Protein AF-A0A1F3YN18-F1 (afdb_monomer)

Foldseek 3Di:
DAAFEEEEELQQLVCLVVVNPLVVLSVVLLVCDPHPRYAYAYELLNQQAADPVGDGNPASVVVLVSCVVSPNNPHHYQAFEDDPPRHDPVRHDHDDPPDCQLVLLLCLLPVPADPDQVVNCVVVVHDSPDRDNVNSVSSSVSRRLVSCQVVQAREYEDPDCSCVPPSRVVSSVVSRNHHYDYSNVSSVVSD

Secondary structure (DSSP, 8-state):
-PPEEEEE-HHHHHHHHTT-TTHHHHHHHHHTTTSTTEEEEEEGGGGGSBPTTSSB-SSHHHHHHHHHHHT-TTSEEEPPBP-TTTS-GGG-BPPPTT--HHHHHHHHH-TTS-SSHHHHHHHHT--TTS--HHHHHHHHHHHHHHHHHHTT-SEEE---HHHH-TTTHHHHIIIIIBEEE-HHHHHHHH-

Sequence (191 aa):
MAIKHFTLDTNCIIDVEDARPNGQFVRPLVEMNGSNGVKVAVSAIGASERQRAGGYAKNFAEFKDKLKAIGFDGLELLPPLAYFDICFWDHCVAADETDNLEQQLHEILFPSIEFAWVDYAKARGLPDDAIDKTWRNAKCDVLGLWCHIKHGGGFFVTSDTNFHAVTKKSKLEALGAGAIAYPQDALALAK

Mean predicted aligned error: 3.9 Å

Nearest PDB structures (foldseek):
  1fxp-assembly1_A-2  TM=3.121E-01  e=1.158E+00  Aquifex aeolicus
  1t99-assembly1_A  TM=2.961E-01  e=8.147E-01  Aquifex aeolicus
  3e12-assembly1_A-2  TM=3.025E-01  e=9.712E-01  Aquifex aeolicus
  7ln1-assembly1_F  TM=2.968E-01  e=3.524E+00  Homo sapiens
  7wbb-assembly1_C  TM=3.008E-01  e=7.548E+00  Saccharomyces cerevisiae

Radius of gyration: 16.16 Å; Cα contacts (8 Å, |Δi|>4): 298; chains: 1; bounding box: 39×36×40 Å

Structure (mmCIF, N/CA/C/O backbone):
data_AF-A0A1F3YN18-F1
#
_entry.id   AF-A0A1F3YN18-F1
#
loop_
_atom_site.group_PDB
_atom_site.id
_atom_site.type_symbol
_atom_site.label_atom_id
_atom_site.label_alt_id
_atom_site.label_comp_id
_atom_site.label_asym_id
_atom_site.label_entity_id
_atom_site.label_seq_id
_atom_site.pdbx_PDB_ins_code
_atom_site.Cartn_x
_atom_site.Cartn_y
_atom_site.Cartn_z
_atom_site.occupancy
_atom_site.B_iso_or_equiv
_atom_site.auth_seq_id
_atom_site.auth_comp_id
_atom_site.auth_asym_id
_atom_site.auth_atom_id
_atom_site.pdbx_PDB_model_num
ATOM 1 N N . MET A 1 1 ? -20.730 11.741 13.973 1.00 63.03 1 MET A N 1
ATOM 2 C CA . MET A 1 1 ? -19.259 11.851 13.850 1.00 63.03 1 MET A CA 1
ATOM 3 C C . MET A 1 1 ? -18.875 11.471 12.432 1.00 63.03 1 MET A C 1
ATOM 5 O O . MET A 1 1 ? -19.555 10.622 11.868 1.00 63.03 1 MET A O 1
ATOM 9 N N . ALA A 1 2 ? -17.862 12.117 11.850 1.00 82.19 2 ALA A N 1
ATOM 10 C CA . ALA A 1 2 ? -17.326 11.705 10.553 1.00 82.19 2 ALA A CA 1
ATOM 11 C C . ALA A 1 2 ? -16.642 10.335 10.687 1.00 82.19 2 ALA A C 1
ATOM 13 O O . ALA A 1 2 ? -16.022 10.068 11.717 1.00 82.19 2 ALA A O 1
ATOM 14 N N . ILE A 1 3 ? -16.789 9.478 9.676 1.00 89.75 3 ILE A N 1
ATOM 15 C CA . ILE A 1 3 ? -16.164 8.152 9.662 1.00 89.75 3 ILE A CA 1
ATOM 16 C C . ILE A 1 3 ? -14.659 8.324 9.401 1.00 89.75 3 ILE A C 1
ATOM 18 O O . ILE A 1 3 ? -14.268 9.028 8.471 1.00 89.75 3 ILE A O 1
ATOM 22 N N . LYS A 1 4 ? -13.815 7.699 10.227 1.00 95.25 4 LYS A N 1
ATOM 23 C CA . LYS A 1 4 ? -12.360 7.620 10.050 1.00 95.25 4 LYS A CA 1
ATOM 24 C C . LYS A 1 4 ? -12.037 6.354 9.255 1.00 95.25 4 LYS A C 1
ATOM 26 O O . LYS A 1 4 ? -12.343 5.248 9.702 1.00 95.25 4 LYS A O 1
ATOM 31 N N . HIS A 1 5 ? -11.431 6.523 8.086 1.00 96.81 5 HIS A N 1
ATOM 32 C CA . HIS A 1 5 ? -11.063 5.432 7.186 1.00 96.81 5 HIS A CA 1
ATOM 33 C C . HIS A 1 5 ? -9.576 5.118 7.322 1.00 96.81 5 HIS A C 1
ATOM 35 O O . HIS A 1 5 ? -8.747 6.013 7.177 1.00 96.81 5 HIS A O 1
ATOM 41 N N . PHE A 1 6 ? -9.243 3.861 7.595 1.00 98.00 6 PHE A N 1
ATOM 42 C CA . PHE A 1 6 ? -7.874 3.374 7.702 1.00 98.00 6 PHE A CA 1
ATOM 43 C C . PHE A 1 6 ? -7.640 2.298 6.648 1.00 98.00 6 PHE A C 1
ATOM 45 O O . PHE A 1 6 ? -8.404 1.336 6.560 1.00 98.00 6 PHE A O 1
ATOM 52 N N . THR A 1 7 ? -6.573 2.432 5.871 1.00 98.38 7 THR A N 1
ATOM 53 C CA . THR A 1 7 ? -6.128 1.388 4.945 1.00 98.38 7 THR A CA 1
ATOM 54 C C . THR A 1 7 ? -4.813 0.824 5.440 1.00 98.38 7 THR A C 1
ATOM 56 O O . THR A 1 7 ? -3.842 1.560 5.587 1.00 98.38 7 THR A O 1
ATOM 59 N N . LEU A 1 8 ? -4.796 -0.478 5.699 1.00 97.81 8 LEU A N 1
ATOM 60 C CA . LEU A 1 8 ? -3.599 -1.208 6.079 1.00 97.81 8 LEU A CA 1
ATOM 61 C C . LEU A 1 8 ? -2.802 -1.565 4.824 1.00 97.81 8 LEU A C 1
ATOM 63 O O . LEU A 1 8 ? -3.350 -2.152 3.881 1.00 97.81 8 LEU A O 1
ATOM 67 N N . ASP A 1 9 ? -1.516 -1.231 4.829 1.00 94.94 9 ASP A N 1
ATOM 68 C CA . ASP A 1 9 ? -0.563 -1.789 3.876 1.00 94.94 9 ASP A CA 1
ATOM 69 C C . ASP A 1 9 ? -0.231 -3.257 4.210 1.00 94.94 9 ASP A C 1
ATOM 71 O O . ASP A 1 9 ? -0.640 -3.813 5.238 1.00 94.94 9 ASP A O 1
ATOM 75 N N . THR A 1 10 ? 0.552 -3.904 3.351 1.00 91.19 10 THR A N 1
ATOM 76 C CA . THR A 1 10 ? 0.971 -5.290 3.581 1.00 91.19 10 THR A CA 1
ATOM 77 C C . THR A 1 10 ? 1.948 -5.431 4.746 1.00 91.19 10 THR A C 1
ATOM 79 O O . THR A 1 10 ? 1.923 -6.460 5.426 1.00 91.19 10 THR A O 1
ATOM 82 N N . ASN A 1 11 ? 2.756 -4.411 5.061 1.00 92.25 11 ASN A N 1
ATOM 83 C CA . ASN A 1 11 ? 3.625 -4.450 6.239 1.00 92.25 11 ASN A CA 1
ATOM 84 C C . ASN A 1 11 ? 2.819 -4.574 7.534 1.00 92.25 11 ASN A C 1
ATOM 86 O O . ASN A 1 11 ? 3.246 -5.295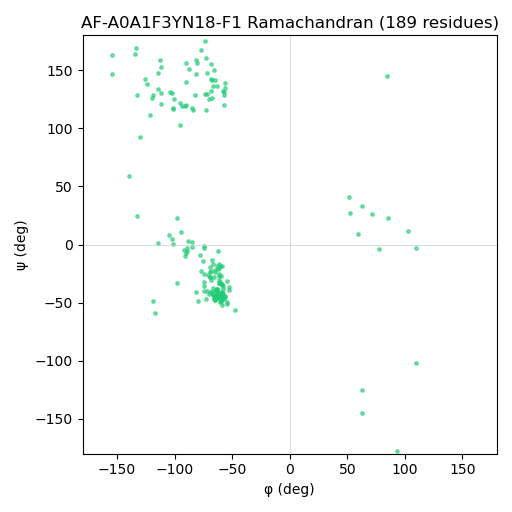 8.430 1.00 92.25 11 ASN A O 1
ATOM 90 N N . CYS A 1 12 ? 1.620 -3.994 7.615 1.00 95.69 12 CYS A N 1
ATOM 91 C CA . CYS A 1 12 ? 0.719 -4.182 8.752 1.00 95.69 12 CYS A CA 1
ATOM 92 C C . CYS A 1 12 ? 0.271 -5.644 8.899 1.00 95.69 12 CYS A C 1
ATOM 94 O O . CYS A 1 12 ? 0.192 -6.160 10.014 1.00 95.69 12 CYS A O 1
ATOM 96 N N . ILE A 1 13 ? -0.003 -6.330 7.784 1.00 94.31 13 ILE A N 1
ATOM 97 C CA . ILE A 1 13 ? -0.343 -7.763 7.776 1.00 94.31 13 ILE A CA 1
ATOM 98 C C . ILE A 1 13 ? 0.859 -8.578 8.262 1.00 94.31 13 ILE A C 1
ATOM 100 O O . ILE A 1 13 ? 0.719 -9.437 9.134 1.00 94.31 13 ILE A O 1
ATOM 104 N N . ILE A 1 14 ? 2.046 -8.288 7.722 1.00 91.81 14 ILE A N 1
ATOM 105 C CA . ILE A 1 14 ? 3.299 -8.959 8.081 1.00 91.81 14 ILE A CA 1
ATOM 106 C C . ILE A 1 14 ? 3.627 -8.733 9.560 1.00 91.81 14 ILE A C 1
ATOM 108 O O . ILE A 1 14 ? 4.005 -9.673 10.252 1.00 91.81 14 ILE A O 1
ATOM 112 N N . ASP A 1 15 ? 3.452 -7.516 10.072 1.00 94.81 15 ASP A N 1
ATOM 113 C CA . ASP A 1 15 ? 3.719 -7.180 11.469 1.00 94.81 15 ASP A CA 1
ATOM 114 C C . ASP A 1 15 ? 2.870 -8.017 12.433 1.00 94.81 15 ASP A C 1
ATOM 116 O O . ASP A 1 15 ? 3.326 -8.401 13.512 1.00 94.81 15 ASP A O 1
ATOM 120 N N . VAL A 1 16 ? 1.645 -8.342 12.030 1.00 95.62 16 VAL A N 1
ATOM 121 C CA . VAL A 1 16 ? 0.702 -9.149 12.805 1.00 95.62 16 VAL A CA 1
ATOM 122 C C . VAL A 1 16 ? 0.980 -10.648 12.668 1.00 95.62 16 VAL A C 1
ATOM 124 O O . VAL A 1 16 ? 0.909 -11.367 13.669 1.00 95.62 16 VAL A O 1
ATOM 127 N N . GLU A 1 17 ? 1.303 -11.111 11.459 1.00 92.44 17 GLU A N 1
ATOM 128 C CA . GLU A 1 17 ? 1.657 -12.503 11.144 1.00 92.44 17 GLU A CA 1
ATOM 129 C C . GLU A 1 17 ? 2.968 -12.932 11.821 1.00 92.44 17 GLU A C 1
ATOM 131 O O . GLU A 1 17 ? 3.047 -14.004 12.422 1.00 92.44 17 GLU A O 1
ATOM 136 N N . ASP A 1 18 ? 3.989 -12.078 11.768 1.00 93.00 18 ASP A N 1
ATOM 137 C CA . ASP A 1 18 ? 5.322 -12.347 12.313 1.00 93.00 18 ASP A CA 1
ATOM 138 C C . ASP A 1 18 ? 5.462 -11.946 13.791 1.00 93.00 18 ASP A C 1
ATOM 140 O O . ASP A 1 18 ? 6.554 -12.053 14.350 1.00 93.00 18 ASP A O 1
ATOM 144 N N . ALA A 1 19 ? 4.384 -11.474 14.429 1.00 94.19 19 ALA A N 1
ATOM 145 C CA . ALA A 1 19 ? 4.396 -10.942 15.794 1.00 94.19 19 ALA A CA 1
ATOM 146 C C . ALA A 1 19 ? 5.481 -9.863 16.011 1.00 94.19 19 ALA A C 1
ATOM 148 O O . ALA A 1 19 ? 6.159 -9.824 17.042 1.00 94.19 19 ALA A O 1
ATOM 149 N N . ARG A 1 20 ? 5.659 -8.977 15.024 1.00 94.94 20 ARG A N 1
ATOM 150 C CA . ARG A 1 20 ? 6.580 -7.836 15.112 1.00 94.94 20 ARG A CA 1
ATOM 151 C C . ARG A 1 20 ? 6.010 -6.770 16.052 1.00 94.94 20 ARG A C 1
ATOM 153 O O . ARG A 1 20 ? 4.797 -6.729 16.268 1.00 94.94 20 ARG A O 1
ATOM 160 N N . PRO A 1 21 ? 6.847 -5.857 16.583 1.00 96.62 21 PRO A N 1
ATOM 161 C CA . PRO A 1 21 ? 6.407 -4.872 17.569 1.00 96.62 21 PRO A CA 1
ATOM 162 C C . PRO A 1 21 ? 5.180 -4.054 17.154 1.00 96.62 21 PRO A C 1
ATOM 164 O O . PRO A 1 21 ? 4.328 -3.786 17.991 1.00 96.62 21 PRO A O 1
ATOM 167 N N . ASN A 1 22 ? 5.039 -3.701 15.877 1.00 97.00 22 ASN A N 1
ATOM 168 C CA . ASN A 1 22 ? 3.891 -2.937 15.389 1.00 97.00 22 ASN A CA 1
ATOM 169 C C . ASN A 1 22 ? 2.568 -3.715 15.394 1.00 97.00 22 ASN A C 1
ATOM 171 O O . ASN A 1 22 ? 1.505 -3.100 15.489 1.00 97.00 22 ASN A O 1
ATOM 175 N N . GLY A 1 23 ? 2.605 -5.052 15.351 1.00 96.62 23 GLY A N 1
ATOM 176 C CA . GLY A 1 23 ? 1.403 -5.888 15.345 1.00 96.62 23 GLY A CA 1
ATOM 177 C C . GLY A 1 23 ? 0.529 -5.677 16.586 1.00 96.62 23 GLY A C 1
ATOM 178 O O . GLY A 1 23 ? -0.694 -5.803 16.506 1.00 96.62 23 GLY A O 1
ATOM 179 N N . GLN A 1 24 ? 1.134 -5.262 17.709 1.00 97.50 24 GLN A N 1
ATOM 180 C CA . GLN A 1 24 ? 0.420 -4.911 18.942 1.00 97.50 24 GLN A CA 1
ATOM 181 C C . GLN A 1 24 ? -0.496 -3.682 18.788 1.00 97.50 24 GLN A C 1
ATOM 183 O O . GLN A 1 24 ? -1.422 -3.517 19.575 1.00 97.50 24 GLN A O 1
ATOM 188 N N . PHE A 1 25 ? -0.248 -2.825 17.792 1.00 98.25 25 PHE A N 1
ATOM 189 C CA . PHE A 1 25 ? -1.068 -1.646 17.500 1.00 98.25 25 PHE A CA 1
ATOM 190 C C . PHE A 1 25 ? -2.067 -1.901 16.368 1.00 98.25 25 PHE A C 1
ATOM 192 O O . PHE A 1 25 ? -3.181 -1.382 16.409 1.00 98.25 25 PHE A O 1
ATOM 199 N N . VAL A 1 26 ? -1.700 -2.736 15.388 1.00 97.88 26 VAL A N 1
ATOM 200 C CA . VAL A 1 26 ? -2.581 -3.077 14.259 1.00 97.88 26 VAL A CA 1
ATOM 201 C C . VAL A 1 26 ? -3.792 -3.891 14.726 1.00 97.88 26 VAL A C 1
ATOM 203 O O . VAL A 1 26 ? -4.909 -3.596 14.308 1.00 97.88 26 VAL A O 1
ATOM 206 N N . ARG A 1 27 ? -3.613 -4.886 15.612 1.00 97.12 27 ARG A N 1
ATOM 207 C CA . ARG A 1 27 ? -4.735 -5.728 16.079 1.00 97.12 27 ARG A CA 1
ATOM 208 C C . ARG A 1 27 ? -5.850 -4.910 16.754 1.00 97.12 27 ARG A C 1
ATOM 210 O O . ARG A 1 27 ? -6.979 -5.001 16.276 1.00 97.12 27 ARG A O 1
ATOM 217 N N . PRO A 1 28 ? -5.570 -4.049 17.756 1.00 96.75 28 PRO A N 1
ATOM 218 C CA . PRO A 1 28 ? -6.610 -3.208 18.344 1.00 96.75 28 PRO A CA 1
ATOM 219 C C . PRO A 1 28 ? -7.258 -2.246 17.343 1.00 96.75 28 PRO A C 1
ATOM 221 O O . PRO A 1 28 ? -8.446 -1.968 17.453 1.00 96.75 28 PRO A O 1
ATOM 224 N N . LEU A 1 29 ? -6.510 -1.741 16.352 1.00 97.19 29 LEU A N 1
ATOM 225 C CA . LEU A 1 29 ? -7.084 -0.888 15.306 1.00 97.19 29 LEU A CA 1
ATOM 226 C C . LEU A 1 29 ? -8.128 -1.655 14.478 1.00 97.19 29 LEU A C 1
ATOM 228 O O . LEU A 1 29 ? -9.208 -1.131 14.216 1.00 97.19 29 LEU A O 1
ATOM 232 N N . VAL A 1 30 ? -7.831 -2.904 14.109 1.00 97.06 30 VAL A N 1
ATOM 233 C CA . VAL A 1 30 ? -8.764 -3.790 13.394 1.00 97.06 30 VAL A CA 1
ATOM 234 C C . VAL A 1 30 ? -9.983 -4.146 14.244 1.00 97.06 30 VAL A C 1
ATOM 236 O O . VAL A 1 30 ? -11.095 -4.144 13.727 1.00 97.06 30 VAL A O 1
ATOM 239 N N . GLU A 1 31 ? -9.813 -4.384 15.545 1.00 96.12 31 GLU A N 1
ATOM 240 C CA . GLU A 1 31 ? -10.925 -4.652 16.473 1.00 96.12 31 GLU A CA 1
ATOM 241 C C . GLU A 1 31 ? -11.920 -3.483 16.569 1.00 96.12 31 GLU A C 1
ATOM 243 O O . GLU A 1 31 ? -13.097 -3.689 16.861 1.00 96.12 31 GLU A O 1
ATOM 248 N N . MET A 1 32 ? -11.476 -2.253 16.287 1.00 95.19 32 MET A N 1
ATOM 249 C CA . MET A 1 32 ? -12.348 -1.076 16.235 1.00 95.19 32 MET A CA 1
ATOM 250 C C . MET A 1 32 ? -13.163 -0.982 14.936 1.00 95.19 32 MET A C 1
ATOM 252 O O . MET A 1 32 ? -14.058 -0.139 14.853 1.00 95.19 32 MET A O 1
ATOM 256 N N . ASN A 1 33 ? -12.895 -1.820 13.928 1.00 96.00 33 ASN A N 1
ATOM 257 C CA . ASN A 1 33 ? -13.608 -1.787 12.652 1.00 96.00 33 ASN A CA 1
ATOM 258 C C . ASN A 1 33 ? -15.127 -1.954 12.841 1.00 96.00 33 ASN A C 1
ATOM 260 O O . ASN A 1 33 ? -15.595 -2.853 13.537 1.00 96.00 33 ASN A O 1
ATOM 264 N N . GLY A 1 34 ? -15.908 -1.074 12.212 1.00 89.62 34 GLY A N 1
ATOM 265 C CA . GLY A 1 34 ? -17.370 -1.056 12.319 1.00 89.62 34 GLY A CA 1
ATOM 266 C C . GLY A 1 34 ? -17.905 -0.444 13.618 1.00 89.62 34 GLY A C 1
ATOM 267 O O . GLY A 1 34 ? -19.115 -0.268 13.752 1.00 89.62 34 GLY A O 1
ATOM 268 N N . SER A 1 35 ? -17.030 -0.062 14.551 1.00 89.44 35 SER A N 1
ATOM 269 C CA . SER A 1 35 ? -17.382 0.590 15.815 1.00 89.44 35 SER A CA 1
ATOM 270 C C . SER A 1 35 ? -16.902 2.040 15.836 1.00 89.44 35 SER A C 1
ATOM 272 O O . SER A 1 35 ? -15.937 2.399 15.170 1.00 89.44 35 SER A O 1
ATOM 274 N N . ASN A 1 36 ? -17.575 2.905 16.604 1.00 83.12 36 ASN A N 1
ATOM 275 C CA . ASN A 1 36 ? -17.144 4.290 16.873 1.00 83.12 36 ASN A CA 1
ATOM 276 C C . ASN A 1 36 ? -16.820 5.144 15.626 1.00 83.12 36 ASN A C 1
ATOM 278 O O . ASN A 1 36 ? -16.031 6.083 15.695 1.00 83.12 36 ASN A O 1
ATOM 282 N N . GLY A 1 37 ? -17.437 4.835 14.480 1.00 91.44 37 GLY A N 1
ATOM 283 C CA . GLY A 1 37 ? -17.159 5.527 13.222 1.00 91.44 37 GLY A CA 1
ATOM 284 C C . GLY A 1 37 ? -15.791 5.195 12.620 1.00 91.44 37 GLY A C 1
ATOM 285 O O . GLY A 1 37 ? -15.254 6.022 11.895 1.00 91.44 37 GLY A O 1
ATOM 286 N N . VAL A 1 38 ? -15.214 4.026 12.903 1.00 95.94 38 VAL A N 1
ATOM 287 C CA . VAL A 1 38 ? -13.958 3.552 12.306 1.00 95.94 38 VAL A CA 1
ATOM 288 C C . VAL A 1 38 ? -14.255 2.514 11.226 1.00 95.94 38 VAL A C 1
ATOM 290 O O . VAL A 1 38 ? -14.997 1.557 11.454 1.00 95.94 38 VAL A O 1
ATOM 293 N N . LYS A 1 39 ? -13.654 2.689 10.048 1.00 97.06 39 LYS A N 1
ATOM 294 C CA . LYS A 1 39 ? -13.632 1.692 8.974 1.00 97.06 39 LYS A CA 1
ATOM 295 C C . LYS A 1 39 ? -12.185 1.322 8.681 1.00 97.06 39 LYS A C 1
ATOM 297 O O . LYS A 1 39 ? -11.376 2.205 8.409 1.00 97.06 39 LYS A O 1
ATOM 302 N N . VAL A 1 40 ? -11.875 0.033 8.723 1.00 97.69 40 VAL A N 1
ATOM 303 C CA . VAL A 1 40 ? -10.555 -0.505 8.387 1.00 97.69 40 VAL A CA 1
ATOM 304 C C . VAL A 1 40 ? -10.674 -1.366 7.135 1.00 97.69 40 VAL A C 1
ATOM 306 O O . VAL A 1 40 ? -11.585 -2.185 7.016 1.00 97.69 40 VAL A O 1
ATOM 309 N N . ALA A 1 41 ? -9.757 -1.166 6.200 1.00 97.81 41 ALA A N 1
ATOM 310 C CA . ALA A 1 41 ? -9.666 -1.910 4.953 1.00 97.81 41 ALA A CA 1
ATOM 311 C C . ALA A 1 41 ? -8.216 -2.331 4.688 1.00 97.81 41 ALA A C 1
ATOM 313 O O . ALA A 1 41 ? -7.279 -1.798 5.286 1.00 97.81 41 ALA A O 1
ATOM 314 N N . VAL A 1 42 ? -8.028 -3.275 3.775 1.00 96.94 42 VAL A N 1
ATOM 315 C CA . VAL A 1 42 ? -6.722 -3.789 3.349 1.00 96.94 42 VAL A CA 1
ATOM 316 C C . VAL A 1 42 ? -6.602 -3.617 1.842 1.00 96.94 42 VAL A C 1
ATOM 318 O O . VAL A 1 42 ? -7.551 -3.898 1.110 1.00 96.94 42 VAL A O 1
ATOM 321 N N . SER A 1 43 ? -5.442 -3.184 1.349 1.00 93.38 43 SER A N 1
ATOM 322 C CA . SER A 1 43 ? -5.207 -3.198 -0.098 1.00 93.38 43 SER A CA 1
ATOM 323 C C . SER A 1 43 ? -5.053 -4.633 -0.608 1.00 93.38 43 SER A C 1
ATOM 325 O O . SER A 1 43 ? -4.199 -5.384 -0.134 1.00 93.38 43 SER A O 1
ATOM 327 N N . ALA A 1 44 ? -5.848 -5.021 -1.607 1.00 93.38 44 ALA A N 1
ATOM 328 C CA . ALA A 1 44 ? -5.802 -6.367 -2.175 1.00 93.38 44 ALA A CA 1
ATOM 329 C C . ALA A 1 44 ? -4.488 -6.663 -2.922 1.00 93.38 44 ALA A C 1
ATOM 331 O O . ALA A 1 44 ? -4.184 -7.830 -3.175 1.00 93.38 44 ALA A O 1
ATOM 332 N N . ILE A 1 45 ? -3.674 -5.638 -3.218 1.00 92.25 45 ILE A N 1
ATOM 333 C CA . ILE A 1 45 ? -2.344 -5.821 -3.816 1.00 92.25 45 ILE A CA 1
ATOM 334 C C . ILE A 1 45 ? -1.391 -6.625 -2.922 1.00 92.25 45 ILE A C 1
ATOM 336 O O . ILE A 1 45 ? -0.459 -7.241 -3.432 1.00 92.25 45 ILE A O 1
ATOM 340 N N . GLY A 1 46 ? -1.653 -6.709 -1.612 1.00 84.62 46 GLY A N 1
ATOM 341 C CA . GLY A 1 46 ? -0.868 -7.551 -0.706 1.00 84.62 46 GLY A CA 1
ATOM 342 C C . GLY A 1 46 ? -0.871 -9.038 -1.087 1.00 84.62 46 GLY A C 1
ATOM 343 O O . GLY A 1 46 ? 0.033 -9.777 -0.698 1.00 84.62 46 GLY A O 1
ATOM 344 N N . ALA A 1 47 ? -1.829 -9.486 -1.909 1.00 85.12 47 ALA A N 1
ATOM 345 C CA . ALA A 1 47 ? -1.828 -10.828 -2.494 1.00 85.12 47 ALA A CA 1
ATOM 346 C C . ALA A 1 47 ? -0.662 -11.054 -3.479 1.00 85.12 47 ALA A C 1
ATOM 348 O O . ALA A 1 47 ? -0.204 -12.183 -3.657 1.00 85.12 47 ALA A O 1
ATOM 349 N N . SER A 1 48 ? -0.178 -9.986 -4.110 1.00 84.19 48 SER A N 1
ATOM 350 C CA . SER A 1 48 ? 0.877 -9.995 -5.128 1.00 84.19 48 SER A CA 1
ATOM 351 C C . SER A 1 48 ? 2.283 -9.866 -4.536 1.00 84.19 48 SER A C 1
ATOM 353 O O . SER A 1 48 ? 3.277 -9.976 -5.261 1.00 84.19 48 SER A O 1
ATOM 355 N N . GLU A 1 49 ? 2.377 -9.652 -3.223 1.00 79.50 49 GLU A N 1
ATOM 356 C CA . GLU A 1 49 ? 3.634 -9.574 -2.494 1.00 79.50 49 GLU A CA 1
ATOM 357 C C . GLU A 1 49 ? 4.203 -10.949 -2.140 1.00 79.50 49 GLU A C 1
ATOM 359 O O . GLU A 1 49 ? 3.532 -11.991 -2.126 1.00 79.50 49 GLU A O 1
ATOM 364 N N . ARG A 1 50 ? 5.511 -10.953 -1.884 1.00 72.88 50 ARG A N 1
ATOM 365 C CA . ARG A 1 50 ? 6.259 -12.173 -1.616 1.00 72.88 50 ARG A CA 1
ATOM 366 C C . ARG A 1 50 ? 5.849 -12.772 -0.272 1.00 72.88 50 ARG A C 1
ATOM 368 O O . ARG A 1 50 ? 5.855 -12.108 0.759 1.00 72.88 50 ARG A O 1
ATOM 375 N N . GLN A 1 51 ? 5.584 -14.070 -0.282 1.00 70.31 51 GLN A N 1
ATOM 376 C CA . GLN A 1 51 ? 5.232 -14.836 0.906 1.00 70.31 51 GLN A CA 1
ATOM 377 C C . GLN A 1 51 ? 6.479 -15.224 1.718 1.00 70.31 51 GLN A C 1
ATOM 379 O O . GLN A 1 51 ? 7.587 -15.358 1.185 1.00 70.31 51 GLN A O 1
ATOM 384 N N . ARG A 1 52 ? 6.289 -15.473 3.021 1.00 59.84 52 ARG A N 1
ATOM 385 C CA . ARG A 1 52 ? 7.357 -15.808 3.982 1.00 59.84 52 ARG A CA 1
ATOM 386 C C . ARG A 1 52 ? 8.156 -17.065 3.612 1.00 59.84 52 ARG A C 1
ATOM 388 O O . ARG A 1 52 ? 9.365 -17.099 3.816 1.00 59.84 52 ARG A O 1
ATOM 395 N N . ALA A 1 53 ? 7.505 -18.072 3.024 1.00 58.81 53 ALA A N 1
ATOM 396 C CA . ALA A 1 53 ? 8.147 -19.314 2.574 1.00 58.81 53 ALA A CA 1
ATOM 397 C C . ALA A 1 53 ? 8.983 -19.154 1.283 1.00 58.81 53 ALA A C 1
ATOM 399 O O . ALA A 1 53 ? 9.601 -20.112 0.820 1.00 58.81 53 ALA A O 1
ATOM 400 N N . GLY A 1 54 ? 9.026 -17.947 0.707 1.00 60.34 54 GLY A N 1
ATOM 401 C CA . GLY A 1 54 ? 9.520 -17.712 -0.643 1.00 60.34 54 GLY A CA 1
ATOM 402 C C . GLY A 1 54 ? 8.428 -17.959 -1.687 1.00 60.34 54 GLY A C 1
ATOM 403 O O . GLY A 1 54 ? 7.579 -18.827 -1.525 1.00 60.34 54 GLY A O 1
ATOM 404 N N . GLY A 1 55 ? 8.450 -17.170 -2.763 1.00 68.94 55 GLY A N 1
ATOM 405 C CA . GLY A 1 55 ? 7.428 -17.210 -3.813 1.00 68.94 55 GLY A CA 1
ATOM 406 C C . GLY A 1 55 ? 6.285 -16.216 -3.601 1.00 68.94 55 GLY A C 1
ATOM 407 O O . GLY A 1 55 ? 6.303 -15.416 -2.667 1.00 68.94 55 GLY A O 1
ATOM 408 N N . TYR A 1 56 ? 5.313 -16.260 -4.504 1.00 74.69 56 TYR A N 1
ATOM 409 C CA . TYR A 1 56 ? 4.111 -15.422 -4.512 1.00 74.69 56 TYR A CA 1
ATOM 410 C C . TYR A 1 56 ? 2.884 -16.292 -4.239 1.00 74.69 56 TYR A C 1
ATOM 412 O O . TYR A 1 56 ? 2.950 -17.509 -4.441 1.00 74.69 56 TYR A O 1
ATOM 420 N N . ALA A 1 57 ? 1.784 -15.685 -3.785 1.00 77.81 57 ALA A N 1
ATOM 421 C CA . ALA A 1 57 ? 0.525 -16.412 -3.667 1.00 77.81 57 ALA A CA 1
ATOM 422 C C . ALA A 1 57 ? 0.141 -16.974 -5.043 1.00 77.81 57 ALA A C 1
ATOM 424 O O . ALA A 1 57 ? 0.200 -16.265 -6.050 1.00 77.81 57 ALA A O 1
ATOM 425 N N . LYS A 1 58 ? -0.228 -18.253 -5.110 1.00 77.75 58 LYS A N 1
ATOM 426 C CA . LYS A 1 58 ? -0.586 -18.901 -6.387 1.00 77.75 58 LYS A CA 1
ATOM 427 C C . LYS A 1 58 ? -1.980 -18.507 -6.856 1.00 77.75 58 LYS A C 1
ATOM 429 O O . LYS A 1 58 ? -2.313 -18.647 -8.028 1.00 77.75 58 LYS A O 1
ATOM 434 N N . ASN A 1 59 ? -2.816 -18.085 -5.919 1.00 85.38 59 ASN A N 1
ATOM 435 C CA . ASN A 1 59 ? -4.187 -17.666 -6.138 1.00 85.38 59 ASN A CA 1
ATOM 436 C C . ASN A 1 59 ? -4.596 -16.689 -5.027 1.00 85.38 59 ASN A C 1
ATOM 438 O O . ASN A 1 59 ? -3.982 -16.633 -3.962 1.00 85.38 59 ASN A O 1
ATOM 442 N N . PHE A 1 60 ? -5.675 -15.946 -5.258 1.00 87.62 60 PHE A N 1
ATOM 443 C CA . PHE A 1 60 ? -6.181 -14.984 -4.281 1.00 87.62 60 PHE A CA 1
ATOM 444 C C . PHE A 1 60 ? -6.784 -15.641 -3.024 1.00 87.62 60 PHE A C 1
ATOM 446 O O . PHE A 1 60 ? -6.920 -14.993 -1.987 1.00 87.62 60 PHE A O 1
ATOM 453 N N . ALA A 1 61 ? -7.162 -16.925 -3.082 1.00 90.00 61 ALA A N 1
ATOM 454 C CA . ALA A 1 61 ? -7.693 -17.630 -1.916 1.00 90.00 61 ALA A CA 1
ATOM 455 C C . ALA A 1 61 ? -6.623 -17.804 -0.829 1.00 90.00 61 ALA A C 1
ATOM 457 O O . ALA A 1 61 ? -6.931 -17.577 0.335 1.00 90.00 61 ALA A O 1
ATOM 458 N N . GLU A 1 62 ? -5.365 -18.056 -1.205 1.00 89.62 62 GLU A N 1
ATOM 459 C CA . GLU A 1 62 ? -4.235 -18.103 -0.264 1.00 89.62 62 GLU A CA 1
ATOM 460 C C . GLU A 1 62 ? -4.077 -16.786 0.516 1.00 89.62 62 GLU A C 1
ATOM 462 O O . GLU A 1 62 ? -3.813 -16.80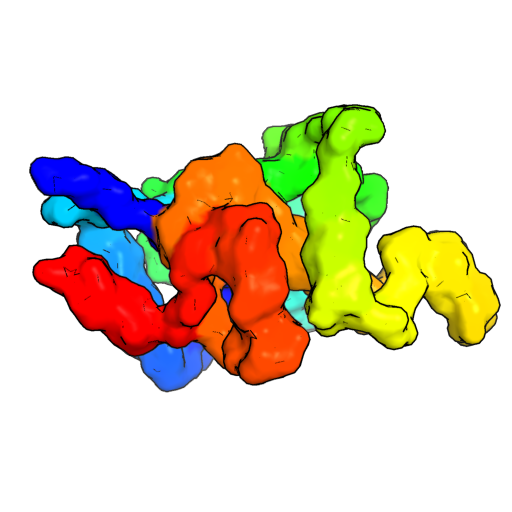0 1.719 1.00 89.62 62 GLU A O 1
ATOM 467 N N . PHE A 1 63 ? -4.304 -15.638 -0.132 1.00 91.19 63 PHE A N 1
ATOM 468 C CA . PHE A 1 63 ? -4.287 -14.343 0.550 1.00 91.19 63 PHE A CA 1
ATOM 469 C C . PHE A 1 63 ? -5.459 -14.187 1.530 1.00 91.19 63 PHE A C 1
ATOM 471 O O . PHE A 1 63 ? -5.267 -13.730 2.656 1.00 91.19 63 PHE A O 1
ATOM 478 N N . LYS A 1 64 ? -6.666 -14.626 1.156 1.00 92.44 64 LYS A N 1
ATOM 479 C CA . LYS A 1 64 ? -7.827 -14.619 2.066 1.00 92.44 64 LYS A CA 1
ATOM 480 C C . LYS A 1 64 ? -7.629 -15.552 3.261 1.00 92.44 64 LYS A C 1
ATOM 482 O O . LYS A 1 64 ? -7.956 -15.171 4.382 1.00 92.44 64 LYS A O 1
ATOM 487 N N . ASP A 1 65 ? -7.054 -16.730 3.044 1.00 92.38 65 ASP A N 1
ATOM 488 C CA . ASP A 1 65 ? -6.724 -17.676 4.113 1.00 92.38 65 ASP A CA 1
ATOM 489 C C . ASP A 1 65 ? -5.681 -17.091 5.070 1.00 92.38 65 ASP A C 1
ATOM 491 O O . ASP A 1 65 ? -5.811 -17.233 6.288 1.00 92.38 65 ASP A O 1
ATOM 495 N N . LYS A 1 66 ? -4.695 -16.353 4.542 1.00 90.44 66 LYS A N 1
ATOM 496 C CA . LYS A 1 66 ? -3.726 -15.600 5.347 1.00 90.44 66 LYS A CA 1
ATOM 497 C C . LYS A 1 66 ? -4.408 -14.552 6.227 1.00 90.44 66 LYS A C 1
ATOM 499 O O . LYS A 1 66 ? -4.150 -14.509 7.429 1.00 90.44 66 LYS A O 1
ATOM 504 N N . LEU A 1 67 ? -5.296 -13.734 5.659 1.00 94.56 67 LEU A N 1
ATOM 505 C CA . LEU A 1 67 ? -6.048 -12.738 6.430 1.00 94.56 67 LEU A CA 1
ATOM 506 C C . LEU A 1 67 ? -6.905 -13.404 7.508 1.00 94.56 67 LEU A C 1
ATOM 508 O O . LEU A 1 67 ? -6.885 -12.981 8.662 1.00 94.56 67 LEU A O 1
ATOM 512 N N . LYS A 1 68 ? -7.584 -14.501 7.170 1.00 95.75 68 LYS A N 1
ATOM 513 C CA . LYS A 1 68 ? -8.364 -15.293 8.123 1.00 95.75 68 LYS A CA 1
ATOM 514 C C . LYS A 1 68 ? -7.514 -15.832 9.273 1.00 95.75 68 LYS A C 1
ATOM 516 O O . LYS A 1 68 ? -7.935 -15.757 10.424 1.00 95.75 68 LYS A O 1
ATOM 521 N N . ALA A 1 69 ? -6.308 -16.325 8.995 1.00 94.75 69 ALA A N 1
ATOM 522 C CA . ALA A 1 69 ? -5.410 -16.869 10.015 1.00 94.75 69 ALA A CA 1
ATOM 523 C C . ALA A 1 69 ? -4.993 -15.834 11.076 1.00 94.75 69 ALA A C 1
ATOM 525 O O . ALA A 1 69 ? -4.710 -16.205 12.215 1.00 94.75 69 ALA A O 1
ATOM 526 N N . ILE A 1 70 ? -4.984 -14.543 10.728 1.00 95.06 70 ILE A N 1
ATOM 527 C CA . ILE A 1 70 ? -4.678 -13.450 11.661 1.00 95.06 70 ILE A CA 1
ATOM 528 C C . ILE A 1 70 ? -5.920 -12.709 12.183 1.00 95.06 70 ILE A C 1
ATOM 530 O O . ILE A 1 70 ? -5.757 -11.805 13.007 1.00 95.06 70 ILE A O 1
ATOM 534 N N . GLY A 1 71 ? -7.125 -13.117 11.763 1.00 95.56 71 GLY A N 1
ATOM 535 C CA . GLY A 1 71 ? -8.417 -12.551 12.176 1.00 95.56 71 GLY A CA 1
ATOM 536 C C . GLY A 1 71 ? -8.876 -11.325 11.377 1.00 95.56 71 GLY A C 1
ATOM 537 O O . GLY A 1 71 ? -9.610 -10.495 11.904 1.00 95.56 71 GLY A O 1
ATOM 538 N N . PHE A 1 72 ? -8.387 -11.148 10.146 1.00 96.81 72 PHE A N 1
ATOM 539 C CA . PHE A 1 72 ? -8.638 -9.978 9.286 1.00 96.81 72 PHE A CA 1
ATOM 540 C C . PHE A 1 72 ? -9.638 -10.270 8.152 1.00 96.81 72 PHE A C 1
ATOM 542 O O . PHE A 1 72 ? -9.836 -9.441 7.268 1.00 96.81 72 PHE A O 1
ATOM 549 N N . ASP A 1 73 ? -10.283 -11.434 8.147 1.00 94.44 73 ASP A N 1
ATOM 550 C CA . ASP A 1 73 ? -11.209 -11.877 7.095 1.00 94.44 73 ASP A CA 1
ATOM 551 C C . ASP A 1 73 ? -12.507 -11.057 7.000 1.00 94.44 73 ASP A C 1
ATOM 553 O O . ASP A 1 73 ? -13.176 -11.094 5.971 1.00 94.44 73 ASP A O 1
ATOM 557 N N . GLY A 1 74 ? -12.843 -10.285 8.036 1.00 93.69 74 GLY A N 1
ATOM 558 C CA . GLY A 1 74 ? -13.965 -9.341 8.023 1.00 93.69 74 GLY A CA 1
ATOM 559 C C . GLY A 1 74 ? -13.644 -7.959 7.437 1.00 93.69 74 GLY A C 1
ATOM 560 O O . GLY A 1 74 ? -14.530 -7.103 7.402 1.00 93.69 74 GLY A O 1
ATOM 561 N N . LEU A 1 75 ? -12.397 -7.703 7.029 1.00 96.56 75 LEU A N 1
ATOM 562 C CA . LEU A 1 75 ? -11.990 -6.413 6.472 1.00 96.56 75 LEU A CA 1
ATOM 563 C C . LEU A 1 75 ? -12.351 -6.300 4.989 1.00 96.56 75 LEU A C 1
ATOM 565 O O . LEU A 1 75 ? -12.294 -7.267 4.230 1.00 96.56 75 LEU A O 1
ATOM 569 N N . GLU A 1 76 ? -12.685 -5.084 4.563 1.00 96.38 76 GLU A N 1
ATOM 570 C CA . GLU A 1 76 ? -12.868 -4.783 3.145 1.00 96.38 76 GLU A CA 1
ATOM 571 C C . GLU A 1 76 ? -11.529 -4.893 2.403 1.00 96.38 76 GLU A C 1
ATOM 573 O O . GLU A 1 76 ? -10.504 -4.395 2.877 1.00 96.38 76 GLU A O 1
ATOM 578 N N . LEU A 1 77 ? -11.550 -5.521 1.226 1.00 96.50 77 LEU A N 1
ATOM 579 C CA . LEU A 1 77 ? -10.398 -5.620 0.334 1.00 96.50 77 LEU A CA 1
ATOM 580 C C . LEU A 1 77 ? -10.534 -4.601 -0.792 1.00 96.50 77 LEU A C 1
ATOM 582 O O . LEU A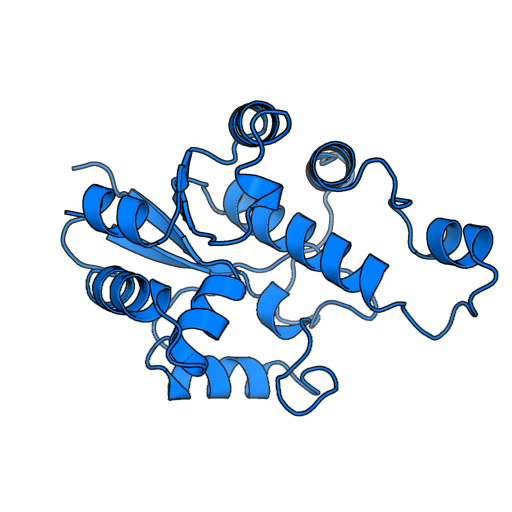 1 77 ? -11.459 -4.684 -1.599 1.00 96.50 77 LEU A O 1
ATOM 586 N N . LEU A 1 78 ? -9.605 -3.652 -0.845 1.00 96.25 78 LEU A N 1
ATOM 587 C CA . LEU A 1 78 ? -9.601 -2.582 -1.836 1.00 96.25 78 LEU A CA 1
ATOM 588 C C . LEU A 1 78 ? -8.929 -3.072 -3.126 1.00 96.25 78 LEU A C 1
ATOM 590 O O . LEU A 1 78 ? -7.741 -3.413 -3.081 1.00 96.25 78 LEU A O 1
ATOM 594 N N . PRO A 1 79 ? -9.644 -3.129 -4.263 1.00 94.81 79 PRO A N 1
ATOM 595 C CA . PRO A 1 79 ? -9.080 -3.639 -5.506 1.00 94.81 79 PRO A CA 1
ATOM 596 C C . PRO A 1 79 ? -8.062 -2.650 -6.109 1.00 94.81 79 PRO A C 1
ATOM 598 O O . PRO A 1 79 ? -8.399 -1.468 -6.263 1.00 94.81 79 PRO A O 1
ATOM 601 N N . PRO A 1 80 ? -6.846 -3.107 -6.476 1.00 94.12 80 PRO A N 1
ATOM 602 C CA . PRO A 1 80 ? -5.852 -2.297 -7.174 1.00 94.12 80 PRO A CA 1
ATOM 603 C C . PRO A 1 80 ? -6.162 -2.129 -8.652 1.00 94.12 80 PRO A C 1
ATOM 605 O O . PRO A 1 80 ? -6.964 -2.860 -9.235 1.00 94.12 80 PRO A O 1
ATOM 608 N N . LEU A 1 81 ? -5.449 -1.190 -9.263 1.00 93.50 81 LEU A N 1
ATOM 609 C CA . LEU A 1 81 ? -5.333 -1.070 -10.707 1.00 93.50 81 LEU A CA 1
ATOM 610 C C . LEU A 1 81 ? -4.811 -2.383 -11.313 1.00 93.50 81 LEU A C 1
ATOM 612 O O . LEU A 1 81 ? -3.874 -2.999 -10.795 1.00 93.50 81 LEU A O 1
ATOM 616 N N . ALA A 1 82 ? -5.436 -2.834 -12.394 1.00 92.62 82 ALA A N 1
ATOM 617 C CA . ALA A 1 82 ? -5.092 -4.084 -13.052 1.00 92.62 82 ALA A CA 1
ATOM 618 C C . ALA A 1 82 ? -3.699 -4.020 -13.697 1.00 92.62 82 ALA A C 1
ATOM 620 O O . ALA A 1 82 ? -3.429 -3.161 -14.532 1.00 92.62 82 ALA A O 1
ATOM 621 N N . TYR A 1 83 ? -2.845 -4.983 -13.351 1.00 90.62 83 TYR A N 1
ATOM 622 C CA . TYR A 1 83 ? -1.531 -5.189 -13.954 1.00 90.62 83 TYR A CA 1
ATOM 623 C C . TYR A 1 83 ? -1.334 -6.666 -14.298 1.00 90.62 83 TYR A C 1
ATOM 625 O O . TYR A 1 83 ? -1.499 -7.533 -13.433 1.00 90.62 83 TYR A O 1
ATOM 633 N N . PHE A 1 84 ? -0.941 -6.945 -15.546 1.00 85.81 84 PHE A N 1
ATOM 634 C CA . PHE A 1 84 ? -0.551 -8.289 -15.985 1.00 85.81 84 PHE A CA 1
ATOM 635 C C . PHE A 1 84 ? 0.588 -8.834 -15.113 1.00 85.81 84 PHE A C 1
ATOM 637 O O . PHE A 1 84 ? 1.490 -8.091 -14.731 1.00 85.81 84 PHE A O 1
ATOM 644 N N . ASP A 1 85 ? 0.511 -10.123 -14.771 1.00 84.25 85 ASP A N 1
ATOM 645 C CA . ASP A 1 85 ? 1.489 -10.862 -13.952 1.00 84.25 85 ASP A CA 1
ATOM 646 C C . ASP A 1 85 ? 1.737 -10.316 -12.529 1.00 84.25 85 ASP A C 1
ATOM 648 O O . ASP A 1 85 ? 2.622 -10.796 -11.803 1.00 84.25 85 ASP A O 1
ATOM 652 N N . ILE A 1 86 ? 0.918 -9.350 -12.099 1.00 86.25 86 ILE A N 1
ATOM 653 C CA . ILE A 1 86 ? 0.899 -8.797 -10.742 1.00 86.25 86 ILE A CA 1
ATOM 654 C C . ILE A 1 86 ? -0.452 -9.080 -10.092 1.00 86.25 86 ILE A C 1
ATOM 656 O O . ILE A 1 86 ? -0.490 -9.727 -9.048 1.00 86.25 86 ILE A O 1
ATOM 660 N N . CYS A 1 87 ? -1.550 -8.614 -10.687 1.00 88.25 87 CYS A N 1
ATOM 661 C CA . CYS A 1 87 ? -2.872 -8.626 -10.063 1.00 88.25 87 CYS A CA 1
ATOM 662 C C . CYS A 1 87 ? -3.657 -9.913 -10.358 1.00 88.25 87 CYS A C 1
ATOM 664 O O . CYS A 1 87 ? -3.461 -10.578 -11.374 1.00 88.25 87 CYS A O 1
ATOM 666 N N . PHE A 1 88 ? -4.611 -10.228 -9.481 1.00 87.81 88 PHE A N 1
ATOM 667 C CA . PHE A 1 88 ? -5.630 -11.246 -9.733 1.00 87.81 88 PHE A CA 1
ATOM 668 C C . PHE A 1 88 ? -6.840 -10.588 -10.403 1.00 87.81 88 PHE A C 1
ATOM 670 O O . PHE A 1 88 ? -7.439 -9.690 -9.818 1.00 87.81 88 PHE A O 1
ATOM 677 N N . TRP A 1 89 ? -7.199 -11.034 -11.610 1.00 82.12 89 TRP A N 1
ATOM 678 C CA . TRP A 1 89 ? -8.167 -10.354 -12.486 1.00 82.12 89 TRP A CA 1
ATOM 679 C C . TRP A 1 89 ? -9.557 -10.137 -11.878 1.00 82.12 89 TRP A C 1
ATOM 681 O O . TRP A 1 89 ? -10.148 -9.080 -12.079 1.00 82.12 89 TRP A O 1
ATOM 691 N N . ASP A 1 90 ? -10.044 -11.082 -11.069 1.00 87.69 90 ASP A N 1
ATOM 692 C CA . ASP A 1 90 ? -11.337 -10.961 -10.372 1.00 87.69 90 ASP A CA 1
ATOM 693 C C . ASP A 1 90 ? -11.299 -9.984 -9.177 1.00 87.69 90 ASP A C 1
ATOM 695 O O . ASP A 1 90 ? -12.309 -9.754 -8.510 1.00 87.69 90 ASP A O 1
ATOM 699 N N . HIS A 1 91 ? -10.125 -9.427 -8.872 1.00 88.81 91 HIS A N 1
ATOM 700 C CA . HIS A 1 91 ? -9.857 -8.613 -7.688 1.00 88.81 91 HIS A CA 1
ATOM 701 C C . HIS A 1 91 ? -9.111 -7.313 -8.016 1.00 88.81 91 HIS A C 1
ATOM 703 O O . HIS A 1 91 ? -8.459 -6.749 -7.142 1.00 88.81 91 HIS A O 1
ATOM 709 N N . CYS A 1 92 ? -9.217 -6.817 -9.249 1.00 93.00 92 CYS A N 1
ATOM 710 C CA . CYS A 1 92 ? -8.648 -5.539 -9.679 1.00 93.00 92 CYS A CA 1
ATOM 711 C C . CYS A 1 92 ? -9.656 -4.702 -10.477 1.00 93.00 92 CYS A C 1
ATOM 713 O O . CYS A 1 92 ? -10.710 -5.192 -10.881 1.00 93.00 92 CYS A O 1
ATOM 715 N N . VAL A 1 93 ? -9.321 -3.437 -10.716 1.00 92.88 93 VAL A N 1
ATOM 716 C CA . VAL A 1 93 ? -10.104 -2.514 -11.547 1.00 92.88 93 VAL A CA 1
ATOM 717 C C . VAL A 1 93 ? -9.333 -2.119 -12.802 1.00 92.88 93 VAL A C 1
ATOM 719 O O . VAL A 1 93 ? -8.106 -2.031 -12.789 1.00 92.88 93 VAL A O 1
ATOM 722 N N . ALA A 1 94 ? -10.054 -1.891 -13.899 1.00 89.44 94 ALA A N 1
ATOM 723 C CA . ALA A 1 94 ? -9.457 -1.422 -15.143 1.00 89.44 94 ALA A CA 1
ATOM 724 C C . ALA A 1 94 ? -8.892 -0.004 -14.985 1.00 89.44 94 ALA A C 1
ATOM 726 O O . ALA A 1 94 ? -9.402 0.793 -14.195 1.00 89.44 94 ALA A O 1
ATOM 727 N N . ALA A 1 95 ? -7.848 0.297 -15.757 1.00 86.25 95 ALA A N 1
ATOM 728 C CA . ALA A 1 95 ? -7.292 1.636 -15.806 1.00 86.25 95 ALA A CA 1
ATOM 729 C C . ALA A 1 95 ? -8.251 2.626 -16.462 1.00 86.25 95 ALA A C 1
ATOM 731 O O . ALA A 1 95 ? -8.933 2.302 -17.433 1.00 86.25 95 ALA A O 1
ATOM 732 N N . ASP A 1 96 ? -8.263 3.838 -15.920 1.00 85.94 96 ASP A N 1
ATOM 733 C CA . ASP A 1 96 ? -8.870 5.005 -16.543 1.00 85.94 96 ASP A CA 1
ATOM 734 C C . ASP A 1 96 ? -7.760 5.759 -17.282 1.00 85.94 96 ASP A C 1
ATOM 736 O O . ASP A 1 96 ? -6.770 6.160 -16.673 1.00 85.94 96 ASP A O 1
ATOM 740 N N . GLU A 1 97 ? -7.912 5.945 -18.595 1.00 72.81 97 GLU A N 1
ATOM 741 C CA . GLU A 1 97 ? -6.915 6.610 -19.449 1.00 72.81 97 GLU A CA 1
ATOM 742 C C . GLU A 1 97 ? -6.630 8.061 -19.027 1.00 72.81 97 GLU A C 1
ATOM 744 O O . GLU A 1 97 ? -5.604 8.631 -19.404 1.00 72.81 97 GLU A O 1
ATOM 749 N N . THR A 1 98 ? -7.522 8.672 -18.245 1.00 75.19 98 THR A N 1
ATOM 750 C CA . THR A 1 98 ? -7.360 10.038 -17.735 1.00 75.19 98 THR A CA 1
ATOM 751 C C . THR A 1 98 ? -6.658 10.099 -16.376 1.00 75.19 98 THR A C 1
ATOM 753 O O . THR A 1 98 ? -6.266 11.182 -15.934 1.00 75.19 98 THR A O 1
ATOM 756 N N . ASP A 1 99 ? -6.465 8.953 -15.716 1.00 84.88 99 ASP A N 1
ATOM 757 C CA . ASP A 1 99 ? -5.893 8.859 -14.379 1.00 84.88 99 ASP A CA 1
ATOM 758 C C . ASP A 1 99 ? -4.386 8.595 -14.416 1.00 84.88 99 ASP A C 1
ATOM 760 O O . ASP A 1 99 ? -3.921 7.473 -14.594 1.00 84.88 99 ASP A O 1
ATOM 764 N N . ASN A 1 100 ? -3.599 9.637 -14.170 1.00 93.69 100 ASN A N 1
ATOM 765 C CA . ASN A 1 100 ? -2.144 9.540 -14.059 1.00 93.69 100 ASN A CA 1
ATOM 766 C C . ASN A 1 100 ? -1.656 9.379 -12.606 1.00 93.69 100 ASN A C 1
ATOM 768 O O . ASN A 1 100 ? -0.457 9.515 -12.348 1.00 93.69 100 ASN A O 1
ATOM 772 N N . LEU A 1 101 ? -2.554 9.123 -11.643 1.00 96.44 101 LEU A N 1
ATOM 773 C CA . LEU A 1 101 ? -2.207 9.042 -10.221 1.00 96.44 101 LEU A CA 1
ATOM 774 C C . LEU A 1 101 ? -1.110 8.008 -9.953 1.00 96.44 101 LEU A C 1
ATOM 776 O O . LEU A 1 101 ? -0.173 8.291 -9.214 1.00 96.44 101 LEU A O 1
ATOM 780 N N . GLU A 1 102 ? -1.201 6.825 -10.561 1.00 96.69 102 GLU A N 1
ATOM 781 C CA . GLU A 1 102 ? -0.209 5.763 -10.373 1.00 96.69 102 GLU A CA 1
ATOM 782 C C . GLU A 1 102 ? 1.206 6.231 -10.746 1.00 96.69 102 GLU A C 1
ATOM 784 O O . GLU A 1 102 ? 2.152 6.045 -9.979 1.00 96.69 102 GLU A O 1
ATOM 789 N N . GLN A 1 103 ? 1.345 6.892 -11.897 1.00 97.00 103 GLN A N 1
ATOM 790 C CA . GLN A 1 103 ? 2.627 7.414 -12.353 1.00 97.00 103 GLN A CA 1
ATOM 791 C C . GLN A 1 103 ? 3.157 8.499 -11.407 1.00 97.00 103 GLN A C 1
ATOM 793 O O . GLN A 1 103 ? 4.325 8.455 -11.025 1.00 97.00 103 GLN A O 1
ATOM 798 N N . GLN A 1 104 ? 2.304 9.428 -10.963 1.00 98.00 104 GLN A N 1
ATOM 799 C CA . GLN A 1 104 ? 2.703 10.474 -10.013 1.00 98.00 104 GLN A CA 1
ATOM 800 C C . GLN A 1 104 ? 3.183 9.888 -8.675 1.00 98.00 104 GLN A C 1
ATOM 802 O O . GLN A 1 104 ? 4.194 10.328 -8.121 1.00 98.00 104 GLN A O 1
ATOM 807 N N . LEU A 1 105 ? 2.488 8.867 -8.161 1.00 98.19 105 LEU A N 1
ATOM 808 C CA . LEU A 1 105 ? 2.897 8.151 -6.951 1.00 98.19 105 LEU A CA 1
ATOM 809 C C . LEU A 1 105 ? 4.248 7.456 -7.148 1.00 98.19 105 LEU A C 1
ATOM 811 O O . LEU A 1 105 ? 5.120 7.553 -6.281 1.00 98.19 105 LEU A O 1
ATOM 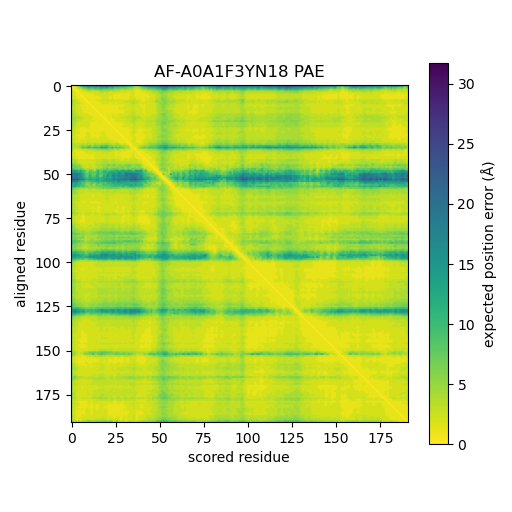815 N N . HIS A 1 106 ? 4.446 6.799 -8.293 1.00 98.44 106 HIS A N 1
ATOM 816 C CA . HIS A 1 106 ? 5.701 6.130 -8.636 1.00 98.44 106 HIS A CA 1
ATOM 817 C C . HIS A 1 106 ? 6.877 7.106 -8.695 1.00 98.44 106 HIS A C 1
ATOM 819 O O . HIS A 1 106 ? 7.923 6.839 -8.109 1.00 98.44 106 HIS A O 1
ATOM 825 N N . GLU A 1 107 ? 6.710 8.258 -9.339 1.00 98.19 107 GLU A N 1
ATOM 826 C CA . GLU A 1 107 ? 7.754 9.285 -9.448 1.00 98.19 107 GLU A CA 1
ATOM 827 C C . GLU A 1 107 ? 8.180 9.841 -8.078 1.00 98.19 107 GLU A C 1
ATOM 829 O O . GLU A 1 107 ? 9.343 10.198 -7.880 1.00 98.19 107 GLU A O 1
ATOM 834 N N . ILE A 1 108 ? 7.271 9.882 -7.099 1.00 98.25 108 ILE A N 1
ATOM 835 C CA . ILE A 1 108 ? 7.593 10.303 -5.729 1.00 98.25 108 ILE A CA 1
ATOM 836 C C . ILE A 1 108 ? 8.262 9.171 -4.943 1.00 98.25 108 ILE A C 1
ATOM 838 O O . ILE A 1 108 ? 9.277 9.391 -4.269 1.00 98.25 108 ILE A O 1
ATOM 842 N N . LEU A 1 109 ? 7.684 7.969 -4.985 1.00 98.00 109 LEU A N 1
ATOM 843 C CA . LEU A 1 109 ? 8.128 6.840 -4.170 1.00 98.00 109 LEU A CA 1
ATOM 844 C C . LEU A 1 109 ? 9.430 6.229 -4.688 1.00 98.00 109 LEU A C 1
ATOM 846 O O . LEU A 1 109 ? 10.316 5.925 -3.884 1.00 98.00 109 LEU A O 1
ATOM 850 N N . PHE A 1 110 ? 9.590 6.107 -6.003 1.00 97.88 110 PHE A N 1
ATOM 851 C CA . PHE A 1 110 ? 10.687 5.381 -6.639 1.00 97.88 110 PHE A CA 1
ATOM 852 C C . PHE A 1 110 ? 11.239 6.107 -7.882 1.00 97.88 110 PHE A C 1
ATOM 854 O O . PHE A 1 110 ? 11.299 5.517 -8.959 1.00 97.88 110 PHE A O 1
ATOM 861 N N . PRO A 1 111 ? 11.735 7.356 -7.753 1.00 97.12 111 PRO A N 1
ATOM 862 C CA . PRO A 1 111 ? 12.207 8.158 -8.892 1.00 97.12 111 PRO A CA 1
ATOM 863 C C . PRO A 1 111 ? 13.387 7.548 -9.669 1.00 97.12 111 PRO A C 1
ATOM 865 O O . PRO A 1 111 ? 13.692 7.992 -10.769 1.00 97.12 111 PRO A O 1
ATOM 868 N N . SER A 1 112 ? 14.091 6.570 -9.092 1.00 96.75 112 SER A N 1
ATOM 869 C CA . SER A 1 112 ? 15.233 5.877 -9.704 1.00 96.75 112 SER A CA 1
ATOM 870 C C . SER A 1 112 ? 14.895 4.484 -10.253 1.00 96.75 112 SER A C 1
ATOM 872 O O . SER A 1 112 ? 15.797 3.752 -10.666 1.00 96.75 112 SER A O 1
ATOM 874 N N . ILE A 1 113 ? 13.622 4.091 -10.211 1.00 97.50 113 ILE A N 1
ATOM 875 C CA . ILE A 1 113 ? 13.105 2.847 -10.783 1.00 97.50 113 ILE A CA 1
ATOM 876 C C . ILE A 1 113 ? 12.220 3.241 -11.959 1.00 97.50 113 ILE A C 1
ATOM 878 O O . ILE A 1 113 ? 11.346 4.090 -11.824 1.00 97.50 113 ILE A O 1
ATOM 882 N N . GLU A 1 114 ? 12.426 2.629 -13.114 1.00 97.38 114 GLU A N 1
ATOM 883 C CA . GLU A 1 114 ? 11.612 2.874 -14.297 1.00 97.38 114 GLU A CA 1
ATOM 884 C C . GLU A 1 114 ? 10.155 2.452 -14.047 1.00 97.38 114 GLU A C 1
ATOM 886 O O . GLU A 1 114 ? 9.877 1.399 -13.467 1.00 97.38 114 GLU A O 1
ATOM 891 N N . PHE A 1 115 ? 9.213 3.291 -14.483 1.00 96.25 115 PHE A N 1
ATOM 892 C CA . PHE A 1 115 ? 7.785 3.079 -14.245 1.00 96.25 115 PHE A CA 1
ATOM 893 C C . PHE A 1 115 ? 7.257 1.802 -14.912 1.00 96.25 115 PHE A C 1
ATOM 895 O O . PHE A 1 115 ? 6.520 1.032 -14.288 1.00 96.25 115 PHE A O 1
ATOM 902 N N . ALA A 1 116 ? 7.649 1.570 -16.167 1.00 94.69 116 ALA A N 1
ATOM 903 C CA . ALA A 1 116 ? 7.264 0.400 -16.942 1.00 94.69 116 ALA A CA 1
ATOM 904 C C . ALA A 1 116 ? 8.265 -0.748 -16.753 1.00 94.69 116 ALA A C 1
ATOM 906 O O . ALA A 1 116 ? 9.479 -0.536 -16.759 1.00 94.69 116 ALA A O 1
ATOM 907 N N . TRP A 1 117 ? 7.752 -1.981 -16.650 1.00 94.00 117 TRP A N 1
ATOM 908 C CA . TRP A 1 117 ? 8.581 -3.187 -16.526 1.00 94.00 117 TRP A CA 1
ATOM 909 C C . TRP A 1 117 ? 9.579 -3.319 -17.681 1.00 94.00 117 TRP A C 1
ATOM 911 O O . TRP A 1 117 ? 10.755 -3.568 -17.446 1.00 94.00 117 TRP A O 1
ATOM 921 N N . VAL A 1 118 ? 9.126 -3.088 -18.917 1.00 93.69 118 VAL A N 1
ATOM 922 C CA . VAL A 1 118 ? 9.955 -3.211 -20.127 1.00 93.69 118 VAL A CA 1
ATOM 923 C C . VAL A 1 118 ? 11.171 -2.283 -20.072 1.00 93.69 118 VAL A C 1
ATOM 925 O O . VAL A 1 118 ? 12.287 -2.697 -20.386 1.00 93.69 118 VAL A O 1
ATOM 928 N N . ASP A 1 119 ? 10.984 -1.044 -19.616 1.00 95.44 119 ASP A N 1
ATOM 929 C CA . ASP A 1 119 ? 12.082 -0.085 -19.484 1.00 95.44 119 ASP A CA 1
ATOM 930 C C . ASP A 1 119 ? 13.033 -0.482 -18.349 1.00 95.44 119 ASP A C 1
ATOM 932 O O . ASP A 1 119 ? 14.253 -0.463 -18.528 1.00 95.44 119 ASP A O 1
ATOM 936 N N . TYR A 1 120 ? 12.485 -0.921 -17.211 1.00 95.88 120 TYR A N 1
ATOM 937 C CA . TYR A 1 120 ? 13.267 -1.410 -16.074 1.00 95.88 120 TYR A CA 1
ATOM 938 C C . TYR A 1 120 ? 14.140 -2.616 -16.447 1.00 95.88 120 TYR A C 1
ATOM 940 O O . TYR A 1 120 ? 15.329 -2.657 -16.102 1.00 95.88 120 TYR A O 1
ATOM 948 N N . ALA A 1 121 ? 13.550 -3.592 -17.144 1.00 95.50 121 ALA A N 1
ATOM 949 C CA . ALA A 1 121 ? 14.200 -4.821 -17.579 1.00 95.50 121 ALA A CA 1
ATOM 950 C C . ALA A 1 121 ? 15.312 -4.517 -18.585 1.00 95.50 121 ALA A C 1
ATOM 952 O O . ALA A 1 121 ? 16.458 -4.934 -18.388 1.00 95.50 121 ALA A O 1
ATOM 953 N N . LYS A 1 122 ? 15.014 -3.689 -19.594 1.00 95.44 122 LYS A N 1
ATOM 954 C CA . LYS A 1 122 ? 15.985 -3.230 -20.592 1.00 95.44 122 LYS A CA 1
ATOM 955 C C . LYS A 1 122 ? 17.168 -2.501 -19.959 1.00 95.44 122 LYS A C 1
ATOM 957 O O . LYS A 1 122 ? 18.311 -2.790 -20.311 1.00 95.44 122 LYS A O 1
ATOM 962 N N . ALA A 1 123 ? 16.921 -1.594 -19.013 1.00 95.38 123 ALA A N 1
ATOM 963 C CA . ALA A 1 123 ? 17.974 -0.840 -18.331 1.00 95.38 123 ALA A CA 1
ATOM 964 C C . ALA A 1 123 ? 18.942 -1.736 -17.531 1.00 95.38 123 ALA A C 1
ATOM 966 O O . ALA A 1 123 ? 20.071 -1.332 -17.254 1.00 95.38 123 ALA A O 1
ATOM 967 N N . ARG A 1 124 ? 18.519 -2.957 -17.171 1.00 95.38 124 ARG A N 1
ATOM 968 C CA . ARG A 1 124 ? 19.286 -3.909 -16.348 1.00 95.38 124 ARG A CA 1
ATOM 969 C C . ARG A 1 124 ? 19.694 -5.189 -17.076 1.00 95.38 124 ARG A C 1
ATOM 971 O O . ARG A 1 124 ? 20.333 -6.039 -16.461 1.00 95.38 124 ARG A O 1
ATOM 978 N N . GLY A 1 125 ? 19.359 -5.332 -18.358 1.00 94.94 125 GLY A N 1
ATOM 979 C CA . GLY A 1 125 ? 19.636 -6.549 -19.127 1.00 94.94 125 GLY A CA 1
ATOM 980 C C . GLY A 1 125 ? 18.919 -7.787 -18.577 1.00 94.94 125 GLY A C 1
ATOM 981 O O . GLY A 1 125 ? 19.479 -8.881 -18.609 1.00 94.94 125 GLY A O 1
ATOM 982 N N . LEU A 1 126 ? 17.719 -7.604 -18.024 1.00 93.69 126 LEU A N 1
ATOM 983 C CA . LEU A 1 126 ? 16.882 -8.687 -17.510 1.00 93.69 126 LEU A CA 1
ATOM 984 C C . LEU A 1 126 ? 16.008 -9.268 -18.631 1.00 93.69 126 LEU A C 1
ATOM 986 O O . LEU A 1 126 ? 15.674 -8.541 -19.567 1.00 93.69 126 LEU A O 1
ATOM 990 N N . PRO A 1 127 ? 15.635 -10.556 -18.555 1.00 89.38 127 PRO A N 1
ATOM 991 C CA . PRO A 1 127 ? 14.695 -11.139 -19.501 1.00 89.38 127 PRO A CA 1
ATOM 992 C C . PRO A 1 127 ? 13.273 -10.614 -19.251 1.00 89.38 127 PRO A C 1
ATOM 994 O O . PRO A 1 127 ? 12.891 -10.347 -18.111 1.00 89.38 127 PRO A O 1
ATOM 997 N N . ASP A 1 128 ? 12.479 -10.495 -20.316 1.00 78.81 128 ASP A N 1
ATOM 998 C CA . ASP A 1 128 ? 11.131 -9.911 -20.250 1.00 78.81 128 ASP A CA 1
ATOM 999 C C . ASP A 1 128 ? 10.124 -10.785 -19.477 1.00 78.81 128 ASP A C 1
ATOM 1001 O O . ASP A 1 128 ? 9.130 -10.268 -18.968 1.00 78.81 128 ASP A O 1
ATOM 1005 N N . ASP A 1 129 ? 10.378 -12.093 -19.367 1.00 80.75 129 ASP A N 1
ATOM 1006 C CA . ASP A 1 129 ? 9.461 -13.110 -18.832 1.00 80.75 129 ASP A CA 1
ATOM 1007 C C . ASP A 1 129 ? 9.567 -13.338 -17.313 1.00 80.75 129 ASP A C 1
ATOM 1009 O O . ASP A 1 129 ? 8.791 -14.107 -16.741 1.00 80.75 129 ASP A O 1
ATOM 1013 N N . ALA A 1 130 ? 10.499 -12.664 -16.636 1.00 83.50 130 ALA A N 1
ATOM 1014 C CA . ALA A 1 130 ? 10.719 -12.817 -15.203 1.00 83.50 130 ALA A CA 1
ATOM 1015 C C . ALA A 1 130 ? 10.752 -11.459 -14.494 1.00 83.50 130 ALA A C 1
ATOM 1017 O O . ALA A 1 130 ? 11.808 -10.843 -14.350 1.00 83.50 130 ALA A O 1
ATOM 1018 N N . ILE A 1 131 ? 9.589 -11.020 -13.994 1.00 88.00 131 ILE A N 1
ATOM 1019 C CA . ILE A 1 131 ? 9.469 -9.762 -13.244 1.00 88.00 131 ILE A CA 1
ATOM 1020 C C . ILE A 1 131 ? 10.415 -9.766 -12.035 1.00 88.00 131 ILE A C 1
ATOM 1022 O O . ILE A 1 131 ? 10.278 -10.583 -11.117 1.00 88.00 131 ILE A O 1
ATOM 1026 N N . ASP A 1 132 ? 11.335 -8.801 -12.009 1.00 92.31 132 ASP A N 1
ATOM 1027 C CA . ASP A 1 132 ? 12.275 -8.616 -10.908 1.00 92.31 132 ASP A CA 1
ATOM 1028 C C . ASP A 1 132 ? 11.551 -8.235 -9.615 1.00 92.31 132 ASP A C 1
ATOM 1030 O O . ASP A 1 132 ? 10.615 -7.430 -9.590 1.00 92.31 132 ASP A O 1
ATOM 1034 N N . LYS A 1 133 ? 12.045 -8.781 -8.504 1.00 90.75 133 LYS A N 1
ATOM 1035 C CA . LYS A 1 133 ? 11.483 -8.552 -7.168 1.00 90.75 133 LYS A CA 1
ATOM 1036 C C . LYS A 1 133 ? 11.484 -7.073 -6.768 1.00 90.75 133 LYS A C 1
ATOM 1038 O O . LYS A 1 133 ? 10.590 -6.641 -6.054 1.00 90.75 133 LYS A O 1
ATOM 1043 N N . THR A 1 134 ? 12.486 -6.306 -7.190 1.00 93.00 134 THR A N 1
ATOM 1044 C CA . THR A 1 134 ? 12.661 -4.907 -6.786 1.00 93.00 134 THR A CA 1
ATOM 1045 C C . THR A 1 134 ? 11.620 -4.043 -7.472 1.00 93.00 134 THR A C 1
ATOM 1047 O O . THR A 1 134 ? 10.948 -3.255 -6.812 1.00 93.00 134 THR A O 1
ATOM 1050 N N . TRP A 1 135 ? 11.447 -4.235 -8.783 1.00 95.44 135 TRP A N 1
ATOM 1051 C CA . TRP A 1 135 ? 10.416 -3.537 -9.543 1.00 95.44 135 TRP A CA 1
ATOM 1052 C C . TRP A 1 135 ? 9.015 -3.933 -9.071 1.00 95.44 135 TRP A C 1
ATOM 1054 O O . TRP A 1 135 ? 8.179 -3.062 -8.848 1.00 95.44 135 TRP A O 1
ATOM 1064 N N . ARG A 1 136 ? 8.776 -5.232 -8.832 1.00 93.44 136 ARG A N 1
ATOM 1065 C CA . ARG A 1 136 ? 7.487 -5.715 -8.317 1.00 93.44 136 ARG A CA 1
ATOM 1066 C C . ARG A 1 136 ? 7.139 -5.094 -6.970 1.00 93.44 136 ARG A C 1
ATOM 1068 O O . ARG A 1 136 ? 6.028 -4.609 -6.823 1.00 93.44 136 ARG A O 1
ATOM 1075 N N . ASN A 1 137 ? 8.065 -5.089 -6.011 1.00 93.38 137 ASN A N 1
ATOM 1076 C CA . ASN A 1 137 ? 7.813 -4.497 -4.696 1.00 93.38 137 ASN A CA 1
ATOM 1077 C C . ASN A 1 137 ? 7.493 -3.002 -4.816 1.00 93.38 137 ASN A C 1
ATOM 1079 O O . ASN A 1 137 ? 6.490 -2.555 -4.273 1.00 93.38 137 ASN A O 1
ATOM 1083 N N . ALA A 1 138 ? 8.275 -2.260 -5.609 1.00 95.69 138 ALA A N 1
ATOM 1084 C CA . ALA A 1 138 ? 8.004 -0.849 -5.870 1.00 95.69 138 ALA A CA 1
ATOM 1085 C C . ALA A 1 138 ? 6.609 -0.635 -6.482 1.00 95.69 138 ALA A C 1
ATOM 1087 O O . ALA A 1 138 ? 5.875 0.268 -6.081 1.00 95.69 138 ALA A O 1
ATOM 1088 N N . LYS A 1 139 ? 6.208 -1.496 -7.425 1.00 95.88 139 LYS A N 1
ATOM 1089 C CA . LYS A 1 139 ? 4.876 -1.446 -8.029 1.00 95.88 139 LYS A CA 1
ATOM 1090 C C . LYS A 1 139 ? 3.773 -1.783 -7.017 1.00 95.88 139 LYS A C 1
ATOM 1092 O O . LYS A 1 139 ? 2.766 -1.082 -6.992 1.00 95.88 139 LYS A O 1
ATOM 1097 N N . CYS A 1 140 ? 3.955 -2.792 -6.163 1.00 95.12 140 CYS A N 1
ATOM 1098 C CA . CYS A 1 140 ? 2.998 -3.129 -5.105 1.00 95.12 140 CYS A CA 1
ATOM 1099 C C . CYS A 1 140 ? 2.804 -1.974 -4.114 1.00 95.12 140 CYS A C 1
ATOM 1101 O O . CYS A 1 140 ? 1.663 -1.650 -3.797 1.00 95.12 140 CYS A O 1
ATOM 1103 N N . ASP A 1 141 ? 3.882 -1.307 -3.699 1.00 96.38 141 ASP A N 1
ATOM 1104 C CA . ASP A 1 141 ? 3.829 -0.144 -2.803 1.00 96.38 141 ASP A CA 1
ATOM 1105 C C . ASP A 1 141 ? 3.037 1.016 -3.430 1.00 96.38 141 ASP A C 1
ATOM 1107 O O . ASP A 1 141 ? 2.151 1.599 -2.796 1.00 96.38 141 ASP A O 1
ATOM 1111 N N . VAL A 1 142 ? 3.306 1.317 -4.707 1.00 97.31 142 VAL A N 1
ATOM 1112 C CA . VAL A 1 142 ? 2.566 2.329 -5.480 1.00 97.31 142 VAL A CA 1
ATOM 1113 C C . VAL A 1 142 ? 1.083 1.976 -5.561 1.00 97.31 142 VAL A C 1
ATOM 1115 O O . VAL A 1 142 ? 0.233 2.814 -5.262 1.00 97.31 142 VAL A O 1
ATOM 1118 N N . LEU A 1 143 ? 0.759 0.734 -5.921 1.00 96.62 143 LEU A N 1
ATOM 1119 C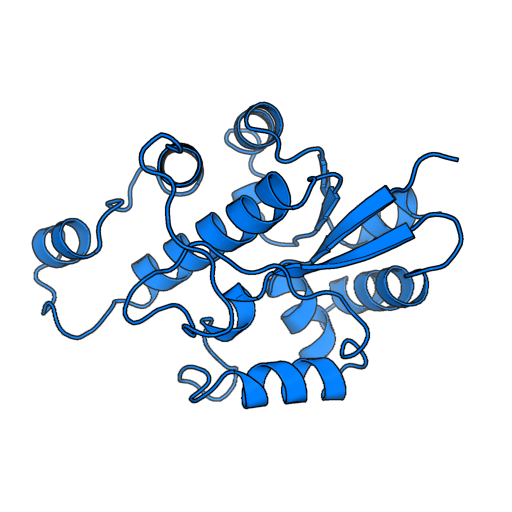 CA . LEU A 1 143 ? -0.621 0.265 -6.049 1.00 96.62 143 LEU A CA 1
ATOM 1120 C C . LEU A 1 143 ? -1.340 0.190 -4.694 1.00 96.62 143 LEU A C 1
ATOM 1122 O O . LEU A 1 143 ? -2.543 0.433 -4.626 1.00 96.62 143 LEU A O 1
ATOM 1126 N N . GLY A 1 144 ? -0.618 -0.079 -3.606 1.00 96.50 144 GLY A N 1
ATOM 1127 C CA . GLY A 1 144 ? -1.135 -0.055 -2.240 1.00 96.50 144 GLY A CA 1
ATOM 1128 C C . GLY A 1 144 ? -1.670 1.321 -1.862 1.00 96.50 144 GLY A C 1
ATOM 1129 O 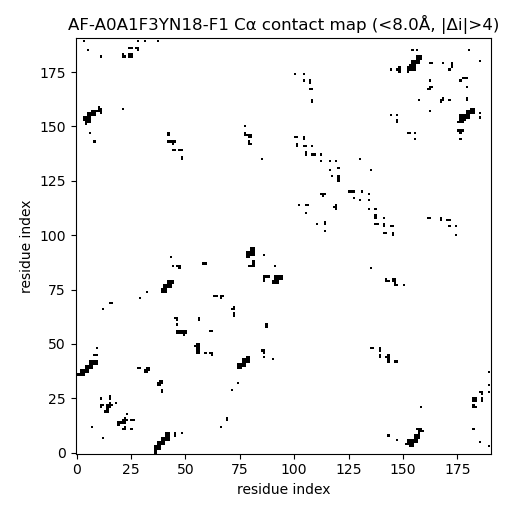O . GLY A 1 144 ? -2.805 1.445 -1.393 1.00 96.50 144 GLY A O 1
ATOM 1130 N N . LEU A 1 145 ? -0.883 2.360 -2.142 1.00 97.81 145 LEU A N 1
ATOM 1131 C CA . LEU A 1 145 ? -1.291 3.740 -1.909 1.00 97.81 145 LEU A CA 1
ATOM 1132 C C . LEU A 1 145 ? -2.321 4.230 -2.937 1.00 97.81 145 LEU A C 1
ATOM 1134 O O . LEU A 1 145 ? -3.247 4.952 -2.574 1.00 97.81 145 LEU A O 1
ATOM 1138 N N . TRP A 1 146 ? -2.223 3.798 -4.197 1.00 97.44 146 TRP A N 1
ATOM 1139 C CA . TRP A 1 146 ? -3.240 4.089 -5.210 1.00 97.44 146 TRP A CA 1
ATOM 1140 C C . TRP A 1 146 ? -4.620 3.578 -4.771 1.00 97.44 146 TRP A C 1
ATOM 1142 O O . TRP A 1 146 ? -5.586 4.341 -4.809 1.00 97.44 146 TRP A O 1
ATOM 1152 N N . CYS A 1 147 ? -4.708 2.339 -4.261 1.00 95.25 147 CYS A N 1
ATOM 1153 C CA . CYS A 1 147 ? -5.941 1.791 -3.685 1.00 95.25 147 CYS A CA 1
ATOM 1154 C C . CYS A 1 147 ? -6.486 2.701 -2.591 1.00 95.25 147 CYS A C 1
ATOM 1156 O O . CYS A 1 147 ? -7.656 3.072 -2.608 1.00 95.25 147 CYS A O 1
ATOM 1158 N N . HIS A 1 148 ? -5.633 3.065 -1.636 1.00 97.06 148 HIS A N 1
ATOM 1159 C CA . HIS A 1 148 ? -6.035 3.917 -0.528 1.00 97.06 148 HIS A CA 1
ATOM 1160 C C . HIS A 1 148 ? -6.676 5.221 -1.021 1.00 97.06 148 HIS A C 1
ATOM 1162 O O . HIS A 1 148 ? -7.786 5.551 -0.607 1.00 97.06 148 HIS A O 1
ATOM 1168 N N . ILE A 1 149 ? -6.023 5.919 -1.954 1.00 96.62 149 ILE A N 1
ATOM 1169 C CA . ILE A 1 149 ? -6.502 7.203 -2.481 1.00 96.62 149 ILE A CA 1
ATOM 1170 C C . ILE A 1 149 ? -7.814 7.027 -3.256 1.00 96.62 149 ILE A C 1
ATOM 1172 O O . ILE A 1 149 ? -8.771 7.769 -3.031 1.00 96.62 149 ILE A O 1
ATOM 1176 N N . LYS A 1 150 ? -7.896 6.034 -4.148 1.00 95.50 150 LYS A N 1
ATOM 1177 C CA . LYS A 1 150 ? -9.080 5.828 -4.998 1.00 95.50 150 LYS A CA 1
ATOM 1178 C C . LYS A 1 150 ? -10.315 5.360 -4.248 1.00 95.50 150 LYS A C 1
ATOM 1180 O O . LYS A 1 150 ? -11.426 5.673 -4.668 1.00 95.50 150 LYS A O 1
ATOM 1185 N N . HIS A 1 151 ? -10.133 4.662 -3.135 1.00 93.44 151 HIS A N 1
ATOM 1186 C CA . HIS A 1 151 ? -11.233 4.128 -2.331 1.00 93.44 151 HIS A CA 1
ATOM 1187 C C . HIS A 1 151 ? -11.590 5.016 -1.126 1.00 93.44 151 HIS A C 1
ATOM 1189 O O . HIS A 1 151 ? -12.205 4.552 -0.167 1.00 93.44 151 HIS A O 1
ATOM 1195 N N . GLY A 1 152 ? -11.252 6.310 -1.188 1.00 89.44 152 GLY A N 1
ATOM 1196 C CA . GLY A 1 152 ? -11.751 7.337 -0.263 1.00 89.44 152 GLY A CA 1
ATOM 1197 C C . GLY A 1 152 ? -10.724 7.905 0.718 1.00 89.44 152 GLY A C 1
ATOM 1198 O O . GLY A 1 152 ? -11.055 8.833 1.456 1.00 89.44 152 GLY A O 1
ATOM 1199 N N . GLY A 1 153 ? -9.488 7.405 0.714 1.00 89.88 153 GLY A N 1
ATOM 1200 C CA . GLY A 1 153 ? -8.391 7.947 1.510 1.00 89.88 153 GLY A CA 1
ATOM 1201 C C . GLY A 1 153 ? -8.622 7.856 3.022 1.00 89.88 153 GLY A C 1
ATOM 1202 O O . GLY A 1 153 ? -9.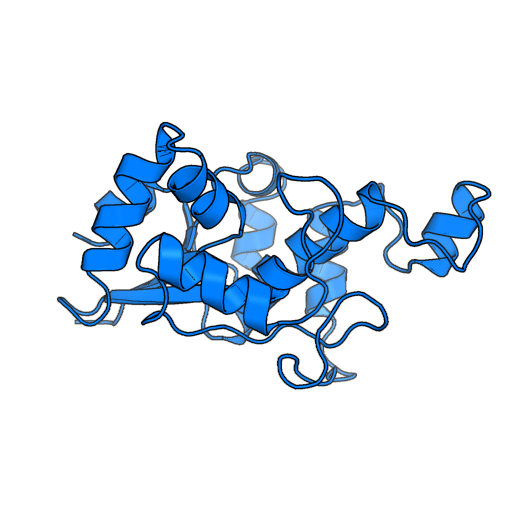189 6.891 3.537 1.00 89.88 153 GLY A O 1
ATOM 1203 N N . GLY A 1 154 ? -8.145 8.869 3.749 1.00 96.31 154 GLY A N 1
ATOM 1204 C CA . GLY A 1 154 ? -8.220 8.958 5.208 1.00 96.31 154 GLY A CA 1
ATOM 1205 C C . GLY A 1 154 ? -6.846 8.787 5.842 1.00 96.31 154 GLY A C 1
ATOM 1206 O O . GLY A 1 154 ? -6.058 9.731 5.858 1.00 96.31 154 GLY A O 1
ATOM 1207 N N . PHE A 1 155 ? -6.577 7.598 6.376 1.00 97.81 155 PHE A N 1
ATOM 1208 C CA . PHE A 1 155 ? -5.311 7.244 7.008 1.00 97.81 155 PHE A CA 1
ATOM 1209 C C . PHE A 1 155 ? -4.675 6.035 6.315 1.00 97.81 155 PHE A C 1
ATOM 1211 O O . PHE A 1 155 ? -5.185 4.917 6.421 1.00 97.81 155 PHE A O 1
ATOM 1218 N N . PHE A 1 156 ? -3.551 6.239 5.630 1.00 98.31 156 PHE A N 1
ATOM 1219 C CA . PHE A 1 156 ? -2.731 5.142 5.120 1.00 98.31 156 PHE A CA 1
ATOM 1220 C C . PHE A 1 156 ? -1.797 4.656 6.229 1.00 98.31 156 PHE A C 1
ATOM 1222 O O . PHE A 1 156 ? -0.952 5.413 6.715 1.00 98.31 156 PHE A O 1
ATOM 1229 N N . VAL A 1 157 ? -1.971 3.410 6.666 1.00 98.38 157 VAL A N 1
ATOM 1230 C CA . VAL A 1 157 ? -1.249 2.842 7.807 1.00 98.38 157 VAL A CA 1
ATOM 1231 C C . VAL A 1 157 ? -0.128 1.951 7.297 1.00 98.38 157 VAL A C 1
ATOM 1233 O O . VAL A 1 157 ? -0.378 0.945 6.635 1.00 98.38 157 VAL A O 1
ATOM 1236 N N . THR A 1 158 ? 1.108 2.330 7.612 1.00 97.50 158 THR A N 1
ATOM 1237 C CA . THR A 1 158 ? 2.307 1.601 7.193 1.00 97.50 158 THR A CA 1
ATOM 1238 C C . THR A 1 158 ? 3.469 1.852 8.148 1.00 97.50 158 THR A C 1
ATOM 1240 O O . THR A 1 158 ? 3.627 2.946 8.701 1.00 97.50 158 THR A O 1
ATOM 1243 N N . SER A 1 159 ? 4.309 0.837 8.335 1.00 95.56 159 SER A N 1
ATOM 1244 C CA . SER A 1 159 ? 5.597 0.963 9.019 1.00 95.56 159 SER A CA 1
ATOM 1245 C C . SER A 1 159 ? 6.768 1.252 8.079 1.00 95.56 159 SER A C 1
ATOM 1247 O O . SER A 1 159 ? 7.891 1.423 8.556 1.00 95.56 159 SER A O 1
ATOM 1249 N N . ASP A 1 160 ? 6.547 1.260 6.765 1.00 95.38 160 ASP A N 1
ATOM 1250 C CA . ASP A 1 160 ? 7.606 1.488 5.790 1.00 95.38 160 ASP A CA 1
ATOM 1251 C C . ASP A 1 160 ? 8.043 2.957 5.797 1.00 95.38 160 ASP A C 1
ATOM 1253 O O . ASP A 1 160 ? 7.300 3.884 5.461 1.00 95.38 160 ASP A O 1
ATOM 1257 N N . THR A 1 161 ? 9.303 3.164 6.175 1.00 96.00 161 THR A N 1
ATOM 1258 C CA . THR A 1 161 ? 9.916 4.487 6.296 1.00 96.00 161 THR A CA 1
ATOM 1259 C C . THR A 1 161 ? 9.997 5.224 4.962 1.00 96.00 161 THR A C 1
ATOM 1261 O O . THR A 1 161 ? 10.099 6.453 4.967 1.00 96.00 161 THR A O 1
ATOM 1264 N N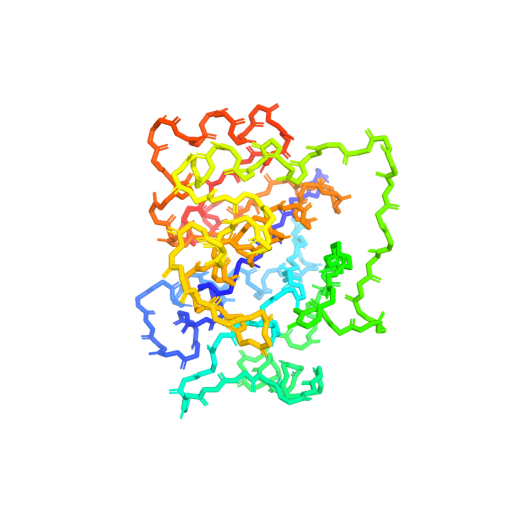 . ASN A 1 162 ? 9.884 4.525 3.828 1.00 96.31 162 ASN A N 1
ATOM 1265 C CA . ASN A 1 162 ? 9.824 5.136 2.506 1.00 96.31 162 ASN A CA 1
ATOM 1266 C C . ASN A 1 162 ? 8.640 6.110 2.371 1.00 96.31 162 ASN A C 1
ATOM 1268 O O . ASN A 1 162 ? 8.809 7.221 1.864 1.00 96.31 162 ASN A O 1
ATOM 1272 N N . PHE A 1 163 ? 7.469 5.744 2.899 1.00 97.31 163 PHE A N 1
ATOM 1273 C CA . PHE A 1 163 ? 6.270 6.591 2.899 1.00 97.31 163 PHE A CA 1
ATOM 1274 C C . PHE A 1 163 ? 6.355 7.740 3.912 1.00 97.31 163 PHE A C 1
ATOM 1276 O O . PHE A 1 163 ? 5.737 8.789 3.726 1.00 97.31 163 PHE A O 1
ATOM 1283 N N . HIS A 1 164 ? 7.151 7.567 4.970 1.00 97.56 164 HIS A N 1
ATOM 1284 C CA . HIS A 1 164 ? 7.346 8.563 6.029 1.00 97.56 164 HIS A CA 1
ATOM 1285 C C . HIS A 1 164 ? 8.500 9.532 5.767 1.00 97.56 164 HIS A C 1
ATOM 1287 O O . HIS A 1 164 ? 8.673 10.497 6.516 1.00 97.56 164 HIS A O 1
ATOM 1293 N N . ALA A 1 165 ? 9.294 9.307 4.719 1.00 97.19 165 ALA A N 1
ATOM 1294 C CA . ALA A 1 165 ? 10.414 10.170 4.377 1.00 97.19 165 ALA A CA 1
ATOM 1295 C C . ALA A 1 165 ? 9.937 11.616 4.169 1.00 97.19 165 ALA A C 1
ATOM 1297 O O . ALA A 1 165 ? 9.035 11.872 3.373 1.00 97.19 165 ALA A O 1
ATOM 1298 N N . VAL A 1 166 ? 10.582 12.580 4.840 1.00 93.75 166 VAL A N 1
ATOM 1299 C CA . VAL A 1 166 ? 10.209 14.012 4.799 1.00 93.75 166 VAL A CA 1
ATOM 1300 C C . VAL A 1 166 ? 10.151 14.556 3.366 1.00 93.75 166 VAL A C 1
ATOM 1302 O O . VAL A 1 166 ? 9.339 15.419 3.052 1.00 93.75 166 VAL A O 1
ATOM 1305 N N . THR A 1 167 ? 10.984 14.023 2.472 1.00 95.94 167 THR A N 1
ATOM 1306 C CA . THR A 1 167 ? 11.043 14.403 1.054 1.00 95.94 167 THR A CA 1
ATOM 1307 C C . THR A 1 167 ? 9.885 13.862 0.206 1.00 95.94 167 THR A C 1
ATOM 1309 O O . THR A 1 167 ? 9.709 14.321 -0.929 1.00 95.94 167 THR A O 1
ATOM 1312 N N . LYS A 1 168 ? 9.117 12.896 0.729 1.00 97.75 168 LYS A N 1
ATOM 1313 C CA . LYS A 1 168 ? 8.060 12.155 0.023 1.00 97.75 168 LYS A CA 1
ATOM 1314 C C . LYS A 1 168 ? 6.689 12.355 0.657 1.00 97.75 168 LYS A C 1
ATOM 1316 O O . LYS A 1 168 ? 5.761 12.706 -0.063 1.00 97.75 168 LYS A O 1
ATOM 1321 N N . LYS A 1 169 ? 6.575 12.205 1.981 1.00 97.25 169 LYS A N 1
ATOM 1322 C CA . LYS A 1 169 ? 5.304 12.203 2.722 1.00 97.25 169 LYS A CA 1
ATOM 1323 C C . LYS A 1 169 ? 4.386 13.358 2.326 1.00 97.25 169 LYS A C 1
ATOM 1325 O O . LYS A 1 169 ? 3.297 13.115 1.829 1.00 97.25 169 LYS A O 1
ATOM 1330 N N . SER A 1 170 ? 4.858 14.600 2.424 1.00 96.94 170 SER A N 1
ATOM 1331 C CA . SER A 1 170 ? 4.048 15.783 2.093 1.00 96.94 170 SER A CA 1
ATOM 1332 C C . SER A 1 170 ? 3.569 15.817 0.637 1.00 96.94 170 SER A C 1
ATOM 1334 O O . SER A 1 170 ? 2.479 16.309 0.360 1.00 96.94 170 SER A O 1
ATOM 1336 N N . LYS A 1 171 ? 4.352 15.271 -0.303 1.00 98.12 171 LYS A N 1
ATOM 1337 C CA . LYS A 1 171 ? 3.955 15.163 -1.713 1.00 98.12 171 LYS A CA 1
ATOM 1338 C C . LYS A 1 1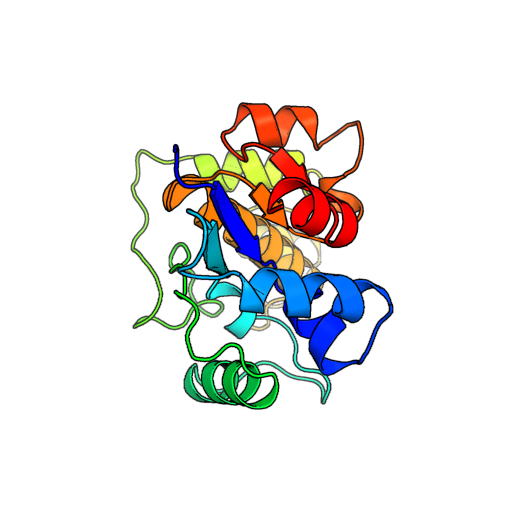71 ? 2.875 14.102 -1.906 1.00 98.12 171 LYS A C 1
ATOM 1340 O O . LYS A 1 171 ? 1.941 14.331 -2.660 1.00 98.12 171 LYS A O 1
ATOM 1345 N N . LEU A 1 172 ? 2.984 12.971 -1.210 1.00 98.06 172 LEU A N 1
ATOM 1346 C CA . LEU A 1 172 ? 1.973 11.911 -1.238 1.00 98.06 172 LEU A CA 1
ATOM 1347 C C . LEU A 1 172 ? 0.650 12.395 -0.628 1.00 98.06 172 LEU A C 1
ATOM 1349 O O . LEU A 1 172 ? -0.411 12.190 -1.212 1.00 98.06 172 LEU A O 1
ATOM 1353 N N . GLU A 1 173 ? 0.711 13.095 0.506 1.00 96.69 173 GLU A N 1
ATOM 1354 C CA . GLU A 1 173 ? -0.459 13.706 1.152 1.00 96.69 173 GLU A CA 1
ATOM 1355 C C . GLU A 1 173 ? -1.138 14.725 0.219 1.00 96.69 173 GLU A C 1
ATOM 1357 O O . GLU A 1 173 ? -2.362 14.712 0.081 1.00 96.69 173 GLU A O 1
ATOM 1362 N N . ALA A 1 174 ? -0.356 15.528 -0.515 1.00 96.44 174 ALA A N 1
ATOM 1363 C CA . ALA A 1 174 ? -0.871 16.462 -1.521 1.00 96.44 174 ALA A CA 1
ATOM 1364 C C . ALA A 1 174 ? -1.547 15.779 -2.728 1.00 96.44 174 ALA A C 1
ATOM 1366 O O . ALA A 1 174 ? -2.400 16.394 -3.365 1.00 96.44 174 ALA A O 1
ATOM 1367 N N . LEU A 1 175 ? -1.210 14.518 -3.025 1.00 96.38 175 LEU A N 1
ATOM 1368 C CA . LEU A 1 175 ? -1.876 13.703 -4.052 1.00 96.38 175 LEU A CA 1
ATOM 1369 C C . LEU A 1 175 ? -3.144 12.996 -3.552 1.00 96.38 175 LEU A C 1
ATOM 1371 O O . LEU A 1 175 ? -3.774 12.262 -4.311 1.00 96.38 175 LEU A O 1
ATOM 1375 N N . GLY A 1 176 ? -3.539 13.218 -2.297 1.00 96.25 176 GLY A N 1
ATOM 1376 C CA . GLY A 1 176 ? -4.768 12.664 -1.732 1.00 96.25 176 GLY A CA 1
ATOM 1377 C C . GLY A 1 176 ? -4.563 11.462 -0.816 1.00 96.25 176 GLY A C 1
ATOM 1378 O O . GLY A 1 176 ? -5.552 10.844 -0.429 1.00 96.25 176 GLY A O 1
ATOM 1379 N N . ALA A 1 177 ? -3.325 11.151 -0.405 1.00 96.25 177 ALA A N 1
ATOM 1380 C CA . ALA A 1 177 ? -3.046 10.093 0.579 1.00 96.25 177 ALA A CA 1
ATOM 1381 C C . ALA A 1 177 ? -3.658 10.348 1.971 1.00 96.25 177 ALA A C 1
ATOM 1383 O O . ALA A 1 177 ? -3.537 9.507 2.855 1.00 96.25 177 ALA A O 1
ATOM 1384 N N . GLY A 1 178 ? -4.268 11.516 2.199 1.00 95.19 178 GLY A N 1
ATOM 1385 C CA . GLY A 1 178 ? -4.755 11.903 3.516 1.00 95.19 178 GLY A CA 1
ATOM 1386 C C . GLY A 1 178 ? -3.590 12.017 4.491 1.00 95.19 178 GLY A C 1
ATOM 1387 O O . GLY A 1 178 ? -2.642 12.745 4.220 1.00 95.19 178 GLY A O 1
ATOM 1388 N N . ALA A 1 179 ? -3.658 11.311 5.615 1.00 96.06 179 ALA A N 1
ATOM 1389 C CA . ALA A 1 179 ? -2.553 11.204 6.557 1.00 96.06 179 ALA A CA 1
ATOM 1390 C C . ALA A 1 179 ? -1.862 9.843 6.427 1.00 96.06 179 ALA A C 1
ATOM 1392 O O . ALA A 1 179 ? -2.502 8.796 6.497 1.00 96.06 179 ALA A O 1
ATOM 1393 N N . ILE A 1 180 ? -0.536 9.847 6.323 1.00 97.94 180 ILE A N 1
ATOM 1394 C CA . ILE A 1 180 ? 0.263 8.618 6.392 1.00 97.94 180 ILE A CA 1
ATOM 1395 C C . ILE A 1 180 ? 0.706 8.424 7.845 1.00 97.94 180 ILE A C 1
ATOM 1397 O O . ILE A 1 180 ? 1.396 9.282 8.408 1.00 97.94 180 ILE A O 1
ATOM 1401 N N . ALA A 1 181 ? 0.308 7.321 8.473 1.00 97.75 181 ALA A N 1
ATOM 1402 C CA . ALA A 1 181 ? 0.487 7.091 9.905 1.00 97.75 181 ALA A CA 1
ATOM 1403 C C . ALA A 1 181 ? 1.217 5.775 10.189 1.00 97.75 181 ALA A C 1
ATOM 1405 O O . ALA A 1 181 ? 0.988 4.760 9.530 1.00 97.75 181 ALA A O 1
ATOM 1406 N N . TYR A 1 182 ? 2.075 5.783 11.211 1.00 98.19 182 TYR A N 1
ATOM 1407 C CA . TYR A 1 182 ? 2.555 4.535 11.795 1.00 98.19 182 TYR A CA 1
ATOM 1408 C C . TYR A 1 182 ? 1.400 3.822 12.516 1.00 98.19 182 TYR A C 1
ATOM 1410 O O . TYR A 1 182 ? 0.473 4.491 12.984 1.00 98.19 182 TYR A O 1
ATOM 1418 N N . PRO A 1 183 ? 1.452 2.487 12.690 1.00 98.25 183 PRO A N 1
ATOM 1419 C CA . PRO A 1 183 ? 0.397 1.738 13.379 1.00 98.25 183 PRO A CA 1
ATOM 1420 C C . PRO A 1 183 ? 0.035 2.274 14.772 1.00 98.25 183 PRO A C 1
ATOM 1422 O O . PRO A 1 183 ? -1.142 2.342 15.124 1.00 98.25 183 PRO A O 1
ATOM 1425 N N . GLN A 1 184 ? 1.031 2.702 15.554 1.00 98.00 184 GLN A N 1
ATOM 1426 C CA . GLN A 1 184 ? 0.810 3.294 16.876 1.00 98.00 184 GLN A CA 1
ATOM 1427 C C . GLN A 1 184 ? 0.000 4.597 16.799 1.00 98.00 184 GLN A C 1
ATOM 1429 O O . GLN A 1 184 ? -0.958 4.776 17.554 1.00 98.00 184 GLN A O 1
ATOM 1434 N N . ASP A 1 185 ? 0.365 5.485 15.873 1.00 97.94 185 ASP A N 1
ATOM 1435 C CA . ASP A 1 185 ? -0.304 6.772 15.680 1.00 97.94 185 ASP A CA 1
ATOM 1436 C C . ASP A 1 185 ? -1.721 6.571 15.140 1.00 97.94 185 ASP A C 1
ATOM 1438 O O . ASP A 1 185 ? -2.664 7.200 15.616 1.00 97.94 185 ASP A O 1
ATOM 1442 N N . ALA A 1 186 ? -1.897 5.640 14.198 1.00 97.56 186 ALA A N 1
ATOM 1443 C CA . ALA A 1 186 ? -3.200 5.284 13.647 1.00 97.56 186 ALA A CA 1
ATOM 1444 C C . ALA A 1 186 ? -4.165 4.791 14.737 1.00 97.56 186 ALA A C 1
ATOM 1446 O O . ALA A 1 186 ? -5.312 5.232 14.794 1.00 97.56 186 ALA A O 1
ATOM 1447 N N . LEU A 1 187 ? -3.693 3.944 15.658 1.00 97.25 187 LEU A N 1
ATOM 1448 C CA . LEU A 1 187 ? -4.493 3.501 16.799 1.00 97.25 187 LEU A CA 1
ATOM 1449 C C . LEU A 1 187 ? -4.854 4.659 17.742 1.00 97.25 187 LEU A C 1
ATOM 1451 O O . LEU A 1 187 ? -5.977 4.718 18.242 1.00 97.25 187 LEU A O 1
ATOM 1455 N N . ALA A 1 188 ? -3.923 5.581 18.000 1.00 96.62 188 ALA A N 1
ATOM 1456 C CA . ALA A 1 188 ? -4.207 6.764 18.812 1.00 96.62 188 ALA A CA 1
ATOM 1457 C C . ALA A 1 188 ? -5.261 7.667 18.150 1.00 96.62 188 ALA A C 1
ATOM 1459 O O . ALA A 1 188 ? -6.137 8.184 18.837 1.00 96.62 188 ALA A O 1
ATOM 1460 N N . LEU A 1 189 ? -5.209 7.801 16.823 1.00 94.81 189 LEU A N 1
ATOM 1461 C CA . LEU A 1 189 ? -6.170 8.559 16.023 1.00 94.81 189 LEU A CA 1
ATOM 1462 C C . LEU A 1 189 ? -7.539 7.884 15.924 1.00 94.81 189 LEU A C 1
ATOM 1464 O O . LEU A 1 189 ? -8.524 8.580 15.694 1.00 94.81 189 LEU A O 1
ATOM 1468 N N . ALA A 1 190 ? -7.624 6.560 16.056 1.00 93.94 190 ALA A N 1
ATOM 1469 C CA . ALA A 1 190 ? -8.888 5.826 16.011 1.00 93.94 190 ALA A CA 1
ATOM 1470 C C . ALA A 1 190 ? -9.725 6.002 17.289 1.00 93.94 190 ALA A C 1
ATOM 1472 O O . ALA A 1 190 ? -10.956 6.013 17.202 1.00 93.94 190 ALA A O 1
ATOM 1473 N N . LYS A 1 191 ? -9.064 6.170 18.441 1.00 90.94 191 LYS A N 1
ATOM 1474 C CA . LYS A 1 191 ? -9.692 6.467 19.740 1.00 90.94 191 LYS A CA 1
ATOM 1475 C C . LYS A 1 191 ? -10.380 7.838 19.750 1.00 90.94 191 LYS A C 1
ATOM 1477 O O . LYS A 1 191 ? -11.269 7.998 20.611 1.00 90.94 191 LYS A O 1
#

Solvent-accessible surface area (backbone atoms only — not comparable to full-atom values): 10760 Å² total; per-residue (Å²): 129,81,71,47,34,36,31,36,38,56,59,45,54,46,21,50,73,70,67,36,83,57,18,76,28,42,54,60,45,55,72,37,42,83,39,96,46,29,44,47,30,33,33,44,42,50,39,57,41,76,43,95,90,62,58,59,53,92,47,68,64,59,41,50,52,53,33,43,76,74,70,47,62,87,44,51,68,37,49,18,70,60,40,88,100,54,54,56,78,96,52,40,37,80,81,56,98,87,62,58,61,61,59,57,45,34,53,60,77,38,69,92,53,59,91,48,67,69,57,40,26,61,78,68,75,48,63,92,90,59,85,51,69,68,61,50,50,55,50,40,55,36,39,34,51,45,22,38,37,78,76,71,27,41,30,38,31,39,75,59,60,73,63,66,32,83,92,28,31,66,62,46,33,73,74,42,36,46,43,79,29,41,36,62,55,46,36,63,71,69,106

pLDDT: mean 92.46, std 7.47, range [58.81, 98.44]